Protein AF-A0A498MGF7-F1 (afdb_monomer)

Structure (mmCIF, N/CA/C/O backbone):
data_AF-A0A498MGF7-F1
#
_entry.id   AF-A0A498MGF7-F1
#
loop_
_atom_site.group_PDB
_atom_site.id
_atom_site.type_symbol
_atom_site.label_atom_id
_atom_site.label_alt_id
_atom_site.label_comp_id
_atom_site.label_asym_id
_atom_site.label_entity_id
_atom_site.label_seq_id
_atom_site.pdbx_PDB_ins_code
_atom_site.Cartn_x
_atom_site.Cartn_y
_atom_site.Cartn_z
_atom_site.occupancy
_atom_site.B_iso_or_equiv
_atom_site.auth_seq_id
_atom_site.auth_comp_id
_atom_site.auth_asym_id
_atom_site.auth_atom_id
_atom_site.pdbx_PDB_model_num
ATOM 1 N N . MET A 1 1 ? -12.433 -3.707 21.491 1.00 76.44 1 MET A N 1
ATOM 2 C CA . MET A 1 1 ? -12.899 -3.179 20.191 1.00 76.44 1 MET A CA 1
ATOM 3 C C . MET A 1 1 ? -12.347 -4.061 19.104 1.00 76.44 1 MET A C 1
ATOM 5 O O . MET A 1 1 ? -11.284 -4.629 19.311 1.00 76.44 1 MET A O 1
ATOM 9 N N . ASP A 1 2 ? -13.031 -4.136 17.971 1.00 65.81 2 ASP A N 1
ATOM 10 C CA . ASP A 1 2 ? -12.581 -4.919 16.825 1.00 65.81 2 ASP A CA 1
ATOM 11 C C . ASP A 1 2 ? -12.119 -3.951 15.728 1.00 65.81 2 ASP A C 1
ATOM 13 O O . ASP A 1 2 ? -12.805 -2.972 15.424 1.00 65.81 2 ASP A O 1
ATOM 17 N N . ARG A 1 3 ? -10.929 -4.187 15.174 1.00 76.06 3 ARG A N 1
ATOM 18 C CA . ARG A 1 3 ? -10.362 -3.430 14.056 1.00 76.06 3 ARG A CA 1
ATOM 19 C C . ARG A 1 3 ? -10.161 -4.377 12.887 1.00 76.06 3 ARG A C 1
ATOM 21 O O . ARG A 1 3 ? -9.467 -5.383 13.008 1.00 76.06 3 ARG A O 1
ATOM 28 N N . THR A 1 4 ? -10.743 -4.041 11.749 1.00 58.59 4 THR A N 1
ATOM 29 C CA . THR A 1 4 ? -10.556 -4.785 10.507 1.00 58.59 4 THR A CA 1
ATOM 30 C C . THR A 1 4 ? -9.616 -4.015 9.596 1.00 58.59 4 THR A C 1
ATOM 32 O O . THR A 1 4 ? -9.852 -2.840 9.310 1.00 58.59 4 THR A O 1
ATOM 35 N N . HIS A 1 5 ? -8.579 -4.690 9.114 1.00 55.69 5 HIS A N 1
ATOM 36 C CA . HIS A 1 5 ? -7.698 -4.193 8.066 1.00 55.69 5 HIS A CA 1
ATOM 37 C C . HIS A 1 5 ? -7.924 -4.998 6.802 1.00 55.69 5 HIS A C 1
ATOM 39 O O . HIS A 1 5 ? -7.903 -6.227 6.837 1.00 55.69 5 HIS A O 1
ATOM 45 N N . LEU A 1 6 ? -8.050 -4.314 5.679 1.00 52.03 6 LEU A N 1
ATOM 46 C CA . LEU A 1 6 ? -7.905 -4.907 4.364 1.00 52.03 6 LEU A CA 1
ATOM 47 C C . LEU A 1 6 ? -6.720 -4.229 3.682 1.00 52.03 6 LEU A C 1
ATOM 49 O O . LEU A 1 6 ? -6.751 -3.031 3.416 1.00 52.03 6 LEU A O 1
ATOM 53 N N . LEU A 1 7 ? -5.664 -4.997 3.432 1.00 54.53 7 LEU A N 1
ATOM 54 C CA . LEU A 1 7 ? -4.524 -4.577 2.628 1.00 54.53 7 LEU A CA 1
ATOM 55 C C . LEU A 1 7 ? -4.635 -5.186 1.236 1.00 54.53 7 LEU A C 1
ATOM 57 O O . LEU A 1 7 ? -5.023 -6.346 1.087 1.00 54.53 7 LEU A O 1
ATOM 61 N N . SER A 1 8 ? -4.218 -4.439 0.226 1.00 47.56 8 SER A N 1
ATOM 62 C CA . SER A 1 8 ? -4.110 -4.942 -1.135 1.00 47.56 8 SER A CA 1
ATOM 63 C C . SER A 1 8 ? -2.855 -4.439 -1.811 1.00 47.56 8 SER A C 1
ATOM 65 O O . SER A 1 8 ? -2.642 -3.235 -1.934 1.00 47.56 8 SER A O 1
ATOM 67 N N . ASP A 1 9 ? -2.114 -5.381 -2.374 1.00 49.28 9 ASP A N 1
ATOM 68 C CA . ASP A 1 9 ? -1.037 -5.101 -3.305 1.00 49.28 9 ASP A CA 1
ATOM 69 C C . ASP A 1 9 ? -1.562 -4.963 -4.717 1.00 49.28 9 ASP A C 1
ATOM 71 O O . ASP A 1 9 ? -2.267 -5.836 -5.238 1.00 49.28 9 ASP A O 1
ATOM 75 N N . GLN A 1 10 ? -1.159 -3.875 -5.351 1.00 54.28 10 GLN A N 1
ATOM 76 C CA . GLN A 1 10 ? -1.493 -3.567 -6.726 1.00 54.28 10 GLN A CA 1
ATOM 77 C C . GLN A 1 10 ? -0.243 -3.181 -7.495 1.00 54.28 10 GLN A C 1
ATOM 79 O O . GLN A 1 10 ? 0.697 -2.625 -6.922 1.00 54.28 10 GLN A O 1
ATOM 84 N N . ASP A 1 11 ? -0.246 -3.436 -8.800 1.00 43.66 11 ASP A N 1
ATOM 85 C CA . ASP A 1 11 ? 0.783 -2.938 -9.701 1.00 43.66 11 ASP A CA 1
ATOM 86 C C . ASP A 1 11 ? 0.221 -2.131 -10.874 1.00 43.66 11 ASP A C 1
ATOM 88 O O . ASP A 1 11 ? -0.783 -2.478 -11.496 1.00 43.66 11 ASP A O 1
ATOM 92 N N . GLU A 1 12 ? 0.914 -1.034 -11.176 1.00 52.75 12 GLU A N 1
ATOM 93 C CA . GLU A 1 12 ? 0.691 -0.176 -12.336 1.00 52.75 12 GLU A CA 1
ATOM 94 C C . GLU A 1 12 ? 1.950 -0.187 -13.221 1.00 52.75 12 GLU A C 1
ATOM 96 O O . GLU A 1 12 ? 3.068 0.045 -12.742 1.00 52.75 12 GLU A O 1
ATOM 101 N N . ALA A 1 13 ? 1.787 -0.421 -14.526 1.00 43.69 13 ALA A N 1
ATOM 102 C CA . ALA A 1 13 ? 2.877 -0.448 -15.500 1.00 43.69 13 ALA A CA 1
ATOM 103 C C . ALA A 1 13 ? 2.779 0.746 -16.462 1.00 43.69 13 ALA A C 1
ATOM 105 O O . ALA A 1 13 ? 1.833 0.847 -17.240 1.00 43.69 13 ALA A O 1
ATOM 106 N N . HIS A 1 14 ? 3.786 1.625 -16.445 1.00 51.22 14 HIS A N 1
ATOM 107 C CA . HIS A 1 14 ? 3.825 2.842 -17.266 1.00 51.22 14 HIS A CA 1
ATOM 108 C C . HIS A 1 14 ? 5.023 2.813 -18.245 1.00 51.22 14 HIS A C 1
ATOM 110 O O . HIS A 1 14 ? 6.172 2.683 -17.797 1.00 51.22 14 HIS A O 1
ATOM 116 N N . PRO A 1 15 ? 4.816 2.918 -19.577 1.00 40.28 15 PRO A N 1
ATOM 117 C CA . PRO A 1 15 ? 5.906 3.012 -20.561 1.00 40.28 15 PRO A CA 1
ATOM 118 C C . PRO A 1 15 ? 6.617 4.383 -20.525 1.00 40.28 15 PRO A C 1
ATOM 120 O O . PRO A 1 15 ? 6.029 5.374 -20.102 1.00 40.28 15 PRO A O 1
ATOM 123 N N . SER A 1 16 ? 7.882 4.474 -20.982 1.00 39.81 16 SER A N 1
ATOM 124 C CA . SER A 1 16 ? 8.643 5.747 -21.013 1.00 39.81 16 SER A CA 1
ATOM 125 C C . SER A 1 16 ? 9.375 6.033 -22.351 1.00 39.81 16 SER A C 1
ATOM 127 O O . SER A 1 16 ? 10.000 5.117 -22.892 1.00 39.81 16 SER A O 1
ATOM 129 N N . PRO A 1 17 ? 9.344 7.273 -22.908 1.00 40.44 17 PRO A N 1
ATOM 130 C CA . PRO A 1 17 ? 10.011 7.612 -24.180 1.00 40.44 17 PRO A CA 1
ATOM 131 C C . PRO A 1 17 ? 11.539 7.791 -24.085 1.00 40.44 17 PRO A C 1
ATOM 133 O O . PRO A 1 17 ? 12.086 8.125 -23.035 1.00 40.44 17 PRO A O 1
ATOM 136 N N . SER A 1 18 ? 12.230 7.618 -25.221 1.00 48.41 18 SER A N 1
ATOM 137 C CA . SER A 1 18 ? 13.667 7.304 -25.312 1.00 48.41 18 SER A CA 1
ATOM 138 C C . SER A 1 18 ? 14.602 8.406 -25.861 1.00 48.41 18 SER A C 1
ATOM 140 O O . SER A 1 18 ? 15.814 8.180 -25.890 1.00 48.41 18 SER A O 1
ATOM 142 N N . CYS A 1 19 ? 14.125 9.594 -26.276 1.00 35.41 19 CYS A N 1
ATOM 143 C CA . CYS A 1 19 ? 14.985 10.684 -26.792 1.00 35.41 19 CYS A CA 1
ATOM 144 C C . CYS A 1 19 ? 14.309 12.077 -26.782 1.00 35.41 19 CYS A C 1
ATOM 146 O O . CYS A 1 19 ? 13.112 12.153 -27.040 1.00 35.41 19 CYS A O 1
ATOM 148 N N . PRO A 1 20 ? 15.060 13.188 -26.610 1.00 36.06 20 PRO A N 1
ATOM 149 C CA . PRO A 1 20 ? 14.569 14.525 -26.942 1.00 36.06 20 PRO A CA 1
ATOM 150 C C . PRO A 1 20 ? 14.546 14.722 -28.466 1.00 36.06 20 PRO A C 1
ATOM 152 O O . PRO A 1 20 ? 15.549 14.468 -29.145 1.00 36.06 20 PRO A O 1
ATOM 155 N N . ALA A 1 21 ? 13.413 15.193 -28.991 1.00 36.69 21 ALA A N 1
ATOM 156 C CA . ALA A 1 21 ? 13.325 15.779 -30.321 1.00 36.69 21 ALA A CA 1
ATOM 157 C C . ALA A 1 21 ? 14.118 17.095 -30.312 1.00 36.69 21 ALA A C 1
ATOM 159 O O . ALA A 1 21 ? 13.706 18.085 -29.714 1.00 36.69 21 ALA A O 1
ATOM 160 N N . GLY A 1 22 ? 15.300 17.087 -30.927 1.00 34.75 22 GLY A N 1
ATOM 161 C CA . GLY A 1 22 ? 15.937 18.326 -31.347 1.00 34.75 22 GLY A CA 1
ATOM 162 C C . GLY A 1 22 ? 15.146 18.858 -32.531 1.00 34.75 22 GLY A C 1
ATOM 163 O O . GLY A 1 22 ? 15.040 18.175 -33.545 1.00 34.75 22 GLY A O 1
ATOM 164 N N . SER A 1 23 ? 14.574 20.043 -32.372 1.00 36.06 23 SER A N 1
ATOM 165 C C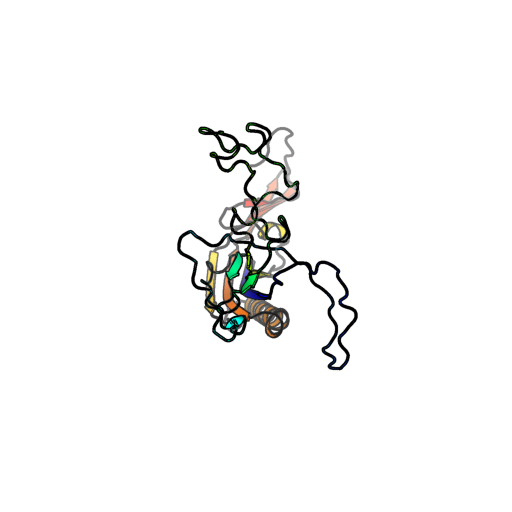A . SER A 1 23 ? 13.920 20.825 -33.413 1.00 36.06 23 SER A CA 1
ATOM 166 C C . SER A 1 23 ? 14.824 20.983 -34.638 1.00 36.06 23 SER A C 1
ATOM 168 O O . SER A 1 23 ? 15.728 21.813 -34.625 1.00 36.06 23 SER A O 1
ATOM 170 N N . TYR A 1 24 ? 14.568 20.214 -35.689 1.00 34.66 24 TYR A N 1
ATOM 171 C CA . TYR A 1 24 ? 14.895 20.582 -37.061 1.00 34.66 24 TYR A CA 1
ATOM 172 C C . TYR A 1 24 ? 13.746 20.093 -37.937 1.00 34.66 24 TYR A C 1
ATOM 174 O O . TYR A 1 24 ? 13.547 18.893 -38.105 1.00 34.66 24 TYR A O 1
ATOM 182 N N . ALA A 1 25 ? 12.950 21.049 -38.410 1.00 27.58 25 ALA A N 1
ATOM 183 C CA . ALA A 1 25 ? 11.995 20.834 -39.480 1.00 27.58 25 ALA A CA 1
ATOM 184 C C . ALA A 1 25 ? 12.766 20.401 -40.734 1.00 27.58 25 ALA A C 1
ATOM 186 O O . ALA A 1 25 ? 13.702 21.089 -41.143 1.00 27.58 25 ALA A O 1
ATOM 187 N N . ASP A 1 26 ? 12.379 19.271 -41.314 1.00 31.75 26 ASP A N 1
ATOM 188 C CA . ASP A 1 26 ? 12.807 18.851 -42.645 1.00 31.75 26 ASP A CA 1
ATOM 189 C C . ASP A 1 26 ? 11.710 19.309 -43.627 1.00 31.75 26 ASP A C 1
ATOM 191 O O . ASP A 1 26 ? 10.572 18.847 -43.513 1.00 31.75 26 ASP A O 1
ATOM 195 N N . PRO A 1 27 ? 11.958 20.277 -44.528 1.00 30.14 27 PRO A N 1
ATOM 196 C CA . PRO A 1 27 ? 10.913 20.889 -45.343 1.00 30.14 27 PRO A CA 1
ATOM 197 C C . PRO A 1 27 ? 10.600 20.072 -46.607 1.00 30.14 27 PRO A C 1
ATOM 199 O O . PRO A 1 27 ? 10.497 20.645 -47.687 1.00 30.14 27 PRO A O 1
ATOM 202 N N . ASN A 1 28 ? 10.475 18.744 -46.509 1.00 41.75 28 ASN A N 1
ATOM 203 C CA . ASN A 1 28 ? 10.035 17.916 -47.637 1.00 41.75 28 ASN A CA 1
ATOM 204 C C . ASN A 1 28 ? 9.583 16.513 -47.207 1.00 41.75 28 ASN A C 1
ATOM 206 O O . ASN A 1 28 ? 10.332 15.547 -47.329 1.00 41.75 28 ASN A O 1
ATOM 210 N N . THR A 1 29 ? 8.334 16.363 -46.759 1.00 33.53 29 THR A N 1
ATOM 211 C CA . THR A 1 29 ? 7.569 15.127 -47.010 1.00 33.53 29 THR A CA 1
ATOM 212 C C . THR A 1 29 ? 6.071 15.417 -46.921 1.00 33.53 29 THR A C 1
ATOM 214 O O . THR A 1 29 ? 5.556 15.793 -45.871 1.00 33.53 29 THR A O 1
ATOM 217 N N . THR A 1 30 ? 5.386 15.284 -48.051 1.00 36.56 30 THR A N 1
ATOM 218 C CA . THR A 1 30 ? 3.928 15.255 -48.176 1.00 36.56 30 THR A CA 1
ATOM 219 C C . THR A 1 30 ? 3.370 13.877 -47.806 1.00 36.56 30 THR A C 1
ATOM 221 O O . THR A 1 30 ? 4.046 12.865 -47.969 1.00 36.56 30 THR A O 1
ATOM 224 N N . ASP A 1 31 ? 2.105 13.897 -47.383 1.00 28.92 31 ASP A N 1
ATOM 225 C CA . ASP A 1 31 ? 1.134 12.802 -47.250 1.00 28.92 31 ASP A CA 1
ATOM 226 C C . ASP A 1 31 ? 1.172 11.891 -46.007 1.00 28.92 31 ASP A C 1
ATOM 228 O O . ASP A 1 31 ? 1.875 10.892 -45.917 1.00 28.92 31 ASP A O 1
ATOM 232 N N . GLY A 1 32 ? 0.255 12.210 -45.082 1.00 34.22 32 GLY A N 1
ATOM 233 C CA . GLY A 1 32 ? -0.922 11.363 -44.858 1.00 34.22 32 GLY A CA 1
ATOM 234 C C . GLY A 1 32 ? -0.790 10.167 -43.912 1.00 34.22 32 GLY A C 1
ATOM 235 O O . GLY A 1 32 ? -0.560 9.053 -44.361 1.00 34.22 32 GLY A O 1
ATOM 236 N N . ALA A 1 33 ? -1.092 10.377 -42.626 1.00 25.72 33 ALA A N 1
ATOM 237 C CA . ALA A 1 33 ? -2.008 9.548 -41.823 1.00 25.72 33 ALA A CA 1
ATOM 238 C C . ALA A 1 33 ? -2.106 10.110 -40.395 1.00 25.72 33 ALA A C 1
ATOM 240 O O . ALA A 1 33 ? -1.104 10.333 -39.718 1.00 25.72 33 ALA A O 1
ATOM 241 N N . THR A 1 34 ? -3.331 10.345 -39.937 1.00 36.69 34 THR A N 1
ATOM 242 C CA . THR A 1 34 ? -3.647 10.866 -38.605 1.00 36.69 34 THR A CA 1
ATOM 243 C C . THR A 1 34 ? -3.626 9.743 -37.564 1.00 36.69 34 THR A C 1
ATOM 245 O O . THR A 1 34 ? -4.303 8.732 -37.733 1.00 36.69 34 THR A O 1
ATOM 248 N N . ALA A 1 35 ? -2.905 9.951 -36.460 1.00 25.66 35 ALA A N 1
ATOM 249 C CA . ALA A 1 35 ? -3.044 9.205 -35.206 1.00 25.66 35 ALA A CA 1
ATOM 250 C C . ALA A 1 35 ? -3.392 10.196 -34.065 1.00 25.66 35 ALA A C 1
ATOM 252 O O . ALA A 1 35 ? -3.046 11.375 -34.179 1.00 25.66 35 ALA A O 1
ATOM 253 N N . PRO A 1 36 ? -4.126 9.763 -33.018 1.00 29.02 36 PRO A N 1
ATOM 254 C CA . PRO A 1 36 ? -4.850 10.635 -32.082 1.00 29.02 36 PRO A CA 1
ATOM 255 C C . PRO A 1 36 ? -3.920 11.342 -31.067 1.00 29.02 36 PRO A C 1
ATOM 257 O O . PRO A 1 36 ? -2.735 11.014 -30.991 1.00 29.02 36 PRO A O 1
ATOM 260 N N . PRO A 1 37 ? -4.423 12.356 -30.331 1.00 33.88 37 PRO A N 1
ATOM 261 C CA . PRO A 1 37 ? -3.614 13.462 -29.832 1.00 33.88 37 PRO A CA 1
ATOM 262 C C . PRO A 1 37 ? -2.739 13.079 -28.638 1.00 33.88 37 PRO A C 1
ATOM 264 O O . PRO A 1 37 ? -3.148 12.359 -27.728 1.00 33.88 37 PRO A O 1
ATOM 267 N N . ALA A 1 38 ? -1.523 13.616 -28.660 1.00 38.66 38 ALA A N 1
ATOM 268 C CA . ALA A 1 38 ? -0.570 13.584 -27.571 1.00 38.66 38 ALA A CA 1
ATOM 269 C C . ALA A 1 38 ? -0.958 14.633 -26.531 1.00 38.66 38 ALA A C 1
ATOM 271 O O . ALA A 1 38 ? -0.886 15.814 -26.841 1.00 38.66 38 ALA A O 1
ATOM 272 N N . ASP A 1 39 ? -1.308 14.225 -25.314 1.00 38.28 39 ASP A N 1
ATOM 273 C CA . ASP A 1 39 ? -1.126 15.096 -24.157 1.00 38.28 39 ASP A CA 1
ATOM 274 C C . ASP A 1 39 ? -1.048 14.302 -22.852 1.00 38.28 39 ASP A C 1
ATOM 276 O O . ASP A 1 39 ? -1.770 13.331 -22.641 1.00 38.28 39 ASP A O 1
ATOM 280 N N . LEU A 1 40 ? -0.154 14.787 -21.984 1.00 31.09 40 LEU A N 1
ATOM 281 C CA . LEU A 1 40 ? 0.202 14.315 -20.641 1.00 31.09 40 LEU A CA 1
ATOM 282 C C . LEU A 1 40 ? 1.114 13.076 -20.595 1.00 31.09 40 LEU A C 1
ATOM 284 O O . LEU A 1 40 ? 0.650 11.948 -20.503 1.00 31.09 40 LEU A O 1
ATOM 288 N N . MET A 1 41 ? 2.437 13.300 -20.538 1.00 30.80 41 MET A N 1
ATOM 289 C CA . MET A 1 41 ? 3.254 12.952 -19.355 1.00 30.80 41 MET A CA 1
ATOM 290 C C . MET A 1 41 ? 4.760 13.290 -19.523 1.00 30.80 41 MET A C 1
ATOM 292 O O . MET A 1 41 ? 5.296 13.234 -20.630 1.00 30.80 41 MET A O 1
ATOM 296 N N . PRO A 1 42 ? 5.463 13.652 -18.427 1.00 30.25 42 PRO A N 1
ATOM 297 C CA . PRO A 1 42 ? 6.849 14.132 -18.442 1.00 30.25 42 PRO A CA 1
ATOM 298 C C . PRO A 1 42 ? 7.894 12.992 -18.469 1.00 30.25 42 PRO A C 1
ATOM 300 O O . PRO A 1 42 ? 7.721 11.941 -17.855 1.00 30.25 42 PRO A O 1
ATOM 303 N N . VAL A 1 43 ? 9.008 13.221 -19.179 1.00 36.03 43 VAL A N 1
ATOM 304 C CA . VAL A 1 43 ? 10.022 12.226 -19.603 1.00 36.03 43 VAL A CA 1
ATOM 305 C C . VAL A 1 43 ? 11.322 12.331 -18.782 1.00 36.03 43 VAL A C 1
ATOM 307 O O . VAL A 1 43 ? 11.798 13.437 -18.539 1.00 36.03 43 VAL A O 1
ATOM 310 N N . VAL A 1 44 ? 11.963 11.200 -18.431 1.00 32.38 44 VAL A N 1
ATOM 311 C CA . VAL A 1 44 ? 13.329 11.160 -17.844 1.00 32.38 44 VAL A CA 1
ATOM 312 C C . VAL A 1 44 ? 14.248 10.198 -18.637 1.00 32.38 44 VAL A C 1
ATOM 314 O O . VAL A 1 44 ? 13.861 9.044 -18.821 1.00 32.38 44 VAL A O 1
ATOM 317 N N . PRO A 1 45 ? 15.467 10.587 -19.088 1.00 36.25 45 PRO A N 1
ATOM 318 C CA . PRO A 1 45 ? 16.307 9.755 -19.968 1.00 36.25 45 PRO A CA 1
ATOM 319 C C . PRO A 1 45 ? 17.286 8.822 -19.228 1.00 36.25 45 PRO A C 1
ATOM 321 O O . PRO A 1 45 ? 17.967 9.235 -18.291 1.00 36.25 45 PRO A O 1
ATOM 324 N N . GLY A 1 46 ? 17.459 7.588 -19.724 1.00 42.00 46 GLY A N 1
ATOM 325 C CA . GLY A 1 46 ? 18.570 6.694 -19.367 1.00 42.00 46 GLY A CA 1
ATOM 326 C C . GLY A 1 46 ? 19.485 6.430 -20.566 1.00 42.00 46 GLY A C 1
ATOM 327 O O . GLY A 1 46 ? 18.994 6.117 -21.645 1.00 42.00 46 GLY A O 1
ATOM 328 N N . TYR A 1 47 ? 20.804 6.538 -20.387 1.00 50.78 47 TYR A N 1
ATOM 329 C CA . TYR A 1 47 ? 21.803 6.231 -21.418 1.00 50.78 47 TYR A CA 1
ATOM 330 C C . TYR A 1 47 ? 22.820 5.216 -20.889 1.00 50.78 47 TYR A C 1
ATOM 332 O O . TYR A 1 47 ? 23.292 5.333 -19.760 1.00 50.78 47 TYR A O 1
ATOM 340 N N . GLU A 1 48 ? 23.196 4.244 -21.720 1.00 51.94 48 GLU A N 1
ATOM 341 C CA . GLU A 1 48 ? 24.330 3.354 -21.465 1.00 51.94 48 GLU A CA 1
ATOM 342 C C . GLU A 1 48 ? 25.323 3.436 -22.629 1.00 51.94 48 GLU A C 1
ATOM 344 O O . GLU A 1 48 ? 24.968 3.555 -23.804 1.00 51.94 48 GLU A O 1
ATOM 349 N N . SER A 1 49 ? 26.607 3.419 -22.285 1.00 49.16 49 SER A N 1
ATOM 350 C CA . SER A 1 49 ? 27.700 3.392 -23.260 1.00 49.16 49 SER A CA 1
ATOM 351 C C . SER A 1 49 ? 27.888 1.949 -23.704 1.00 49.16 49 SER A C 1
ATOM 353 O O . SER A 1 49 ? 27.968 1.071 -22.850 1.00 49.16 49 SER A O 1
ATOM 355 N N . LEU A 1 50 ? 27.982 1.703 -25.018 1.00 54.62 50 LEU A N 1
ATOM 356 C CA . LEU A 1 50 ? 28.276 0.367 -25.546 1.00 54.62 50 LEU A CA 1
ATOM 357 C C . LEU A 1 50 ? 29.499 -0.186 -24.791 1.00 54.62 50 LEU A C 1
ATOM 359 O O . LEU A 1 50 ? 30.536 0.479 -24.757 1.00 54.62 50 LEU A O 1
ATOM 363 N N . GLY A 1 51 ? 29.399 -1.361 -24.172 1.00 42.19 51 GLY A N 1
ATOM 364 C CA . GLY A 1 51 ? 30.532 -2.003 -23.490 1.00 42.19 51 GLY A CA 1
ATOM 365 C C . GLY A 1 51 ? 31.671 -2.390 -24.454 1.00 42.19 51 GLY A C 1
ATOM 366 O O . GLY A 1 51 ? 31.515 -2.258 -25.675 1.00 42.19 51 GLY A O 1
ATOM 367 N N . PRO A 1 52 ? 32.830 -2.849 -23.946 1.00 39.12 52 PRO A N 1
ATOM 368 C CA . PRO A 1 52 ? 33.963 -3.291 -24.772 1.00 39.12 52 PRO A CA 1
ATOM 369 C C . PRO A 1 52 ? 33.634 -4.480 -25.695 1.00 39.12 52 PRO A C 1
ATOM 371 O O . PRO A 1 52 ? 34.256 -4.606 -26.740 1.00 39.12 52 PRO A O 1
ATOM 374 N N . ASN A 1 53 ? 32.587 -5.255 -25.392 1.00 43.78 53 ASN A N 1
ATOM 375 C CA . ASN A 1 53 ? 32.194 -6.445 -26.160 1.00 43.78 53 ASN A CA 1
ATOM 376 C C . ASN A 1 53 ? 31.033 -6.214 -27.141 1.00 43.78 53 ASN A C 1
ATOM 378 O O . ASN A 1 53 ? 30.421 -7.178 -27.579 1.00 43.78 53 ASN A O 1
ATOM 382 N N . GLY A 1 54 ? 30.683 -4.956 -27.451 1.00 52.56 54 GLY A N 1
ATOM 383 C CA . GLY A 1 54 ? 29.634 -4.656 -28.434 1.00 52.56 54 GLY A CA 1
ATOM 384 C C . GLY A 1 54 ? 28.308 -5.349 -28.116 1.00 52.56 54 GLY A C 1
ATOM 385 O O . GLY A 1 54 ? 27.851 -6.142 -28.931 1.00 52.56 54 GLY A O 1
ATOM 386 N N . GLN A 1 55 ? 27.739 -5.074 -26.927 1.00 51.00 55 GLN A N 1
ATOM 387 C CA . GLN A 1 55 ? 26.445 -5.614 -26.474 1.00 51.00 55 GLN A CA 1
ATOM 388 C C . GLN A 1 55 ? 25.492 -5.779 -27.657 1.00 51.00 55 GLN A C 1
ATOM 390 O O . GLN A 1 55 ? 25.184 -4.796 -28.337 1.00 51.00 55 GLN A O 1
ATOM 395 N N . VAL A 1 56 ? 25.098 -7.031 -27.899 1.00 52.78 56 VAL A N 1
ATOM 396 C CA . VAL A 1 56 ? 24.235 -7.424 -29.009 1.00 52.78 56 VAL A CA 1
ATOM 397 C C . VAL A 1 56 ? 23.015 -6.517 -28.974 1.00 52.78 56 VAL A C 1
ATOM 399 O O . VAL A 1 56 ? 22.327 -6.425 -27.955 1.00 52.78 56 VAL A O 1
ATOM 402 N N . VAL A 1 57 ? 22.809 -5.772 -30.057 1.00 56.69 57 VAL A N 1
ATOM 403 C CA . VAL A 1 57 ? 21.611 -4.960 -30.224 1.00 56.69 57 VAL A CA 1
ATOM 404 C C . VAL A 1 57 ? 20.469 -5.958 -30.303 1.00 56.69 57 VAL A C 1
ATOM 406 O O . VAL A 1 57 ? 20.275 -6.599 -31.332 1.00 56.69 57 VAL A O 1
ATOM 409 N N . ASP A 1 58 ? 19.754 -6.133 -29.198 1.00 60.50 58 ASP A N 1
ATOM 410 C CA . ASP A 1 58 ? 18.492 -6.860 -29.179 1.00 60.50 58 ASP A CA 1
ATOM 411 C C . ASP A 1 58 ? 17.439 -5.982 -29.867 1.00 60.50 58 ASP A C 1
ATOM 413 O O . ASP A 1 58 ? 16.628 -5.328 -29.219 1.00 60.50 58 ASP A O 1
ATOM 417 N N . GLY A 1 59 ? 17.595 -5.820 -31.180 1.00 56.44 59 GLY A N 1
ATOM 418 C CA . GLY A 1 59 ? 16.768 -4.990 -32.056 1.00 56.44 59 GLY A CA 1
ATOM 419 C C . GLY A 1 59 ? 16.091 -5.802 -33.159 1.00 56.44 59 GLY A C 1
ATOM 420 O O . GLY A 1 59 ? 15.459 -5.225 -34.037 1.00 56.44 59 GLY A O 1
ATOM 421 N N . TYR A 1 60 ? 16.229 -7.129 -33.130 1.00 56.19 60 TYR A N 1
ATOM 422 C CA . TYR A 1 60 ? 15.545 -8.038 -34.044 1.00 56.19 60 TYR A CA 1
ATOM 423 C C . TYR A 1 60 ? 14.403 -8.710 -33.282 1.00 56.19 60 TYR A C 1
ATOM 425 O O . TYR A 1 60 ? 14.594 -9.740 -32.643 1.00 56.19 60 TYR A O 1
ATOM 433 N N . GLY A 1 61 ? 13.226 -8.087 -33.297 1.00 66.69 61 GLY A N 1
ATOM 434 C CA . GLY A 1 61 ? 12.035 -8.612 -32.634 1.00 66.69 61 GLY A CA 1
ATOM 435 C C . GLY A 1 61 ? 10.934 -7.567 -32.493 1.00 66.69 61 GLY A C 1
ATOM 436 O O . GLY A 1 61 ? 11.167 -6.370 -32.650 1.00 66.69 61 GLY A O 1
ATOM 437 N N . VAL A 1 62 ? 9.721 -8.028 -32.199 1.00 73.81 62 VAL A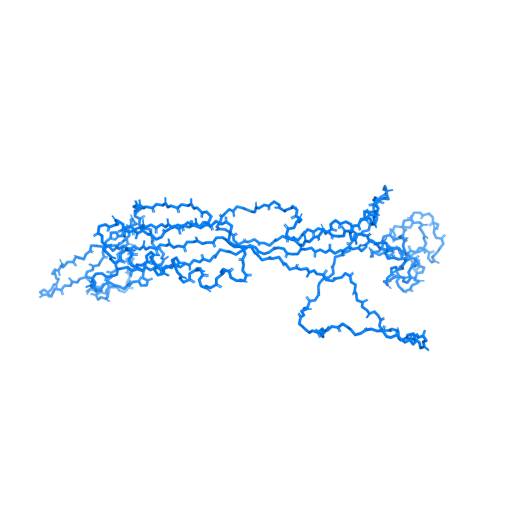 N 1
ATOM 438 C CA . VAL A 1 62 ? 8.599 -7.153 -31.840 1.00 73.81 62 VAL A CA 1
ATOM 439 C C . VAL A 1 62 ? 8.654 -6.915 -30.335 1.00 73.81 62 VAL A C 1
ATOM 441 O O . VAL A 1 62 ? 8.773 -7.866 -29.562 1.00 73.81 62 VAL A O 1
ATOM 444 N N . ALA A 1 63 ? 8.581 -5.652 -29.912 1.00 78.25 63 ALA A N 1
ATOM 445 C CA . ALA A 1 63 ? 8.537 -5.318 -28.493 1.00 78.25 63 ALA A CA 1
ATOM 446 C C . ALA A 1 63 ? 7.292 -5.956 -27.837 1.00 78.25 63 ALA A C 1
ATOM 448 O O . ALA A 1 63 ? 6.187 -5.806 -28.367 1.00 78.25 63 ALA A O 1
ATOM 449 N N . PRO A 1 64 ? 7.440 -6.662 -26.702 1.00 81.19 64 PRO A N 1
ATOM 450 C CA . PRO A 1 64 ? 6.313 -7.288 -26.020 1.00 81.19 64 PRO A CA 1
ATOM 451 C C . PRO A 1 64 ? 5.371 -6.240 -25.410 1.00 81.19 64 PRO A C 1
ATOM 453 O O . PRO A 1 64 ? 5.773 -5.112 -25.115 1.00 81.19 64 PRO A O 1
ATOM 456 N N . ALA A 1 65 ? 4.120 -6.634 -25.158 1.00 76.94 65 ALA A N 1
ATOM 457 C CA . ALA A 1 65 ? 3.186 -5.813 -24.391 1.00 76.94 65 ALA A CA 1
ATOM 458 C C . ALA A 1 65 ? 3.724 -5.561 -22.962 1.00 76.94 65 ALA A C 1
ATOM 460 O O . ALA A 1 65 ? 4.392 -6.440 -22.410 1.00 76.94 65 ALA A O 1
ATOM 461 N N . PRO A 1 66 ? 3.412 -4.416 -22.317 1.00 73.38 66 PRO A N 1
ATOM 462 C CA . PRO A 1 66 ? 3.957 -4.061 -21.000 1.00 73.38 66 PRO A CA 1
ATOM 463 C C . PRO A 1 66 ? 3.786 -5.145 -19.924 1.00 73.38 66 PRO A C 1
ATOM 465 O O . PRO A 1 66 ? 4.709 -5.407 -19.159 1.00 73.38 66 PRO A O 1
ATOM 468 N N . TRP A 1 67 ? 2.635 -5.823 -19.912 1.00 71.50 67 TRP A N 1
ATOM 469 C CA . TRP A 1 67 ? 2.303 -6.879 -18.948 1.00 71.50 67 TRP A CA 1
ATOM 470 C C . TRP A 1 67 ? 2.956 -8.235 -19.241 1.00 71.50 67 TRP A C 1
ATOM 472 O O . TRP A 1 67 ? 2.950 -9.117 -18.387 1.00 71.50 67 TRP A O 1
ATOM 482 N N . SER A 1 68 ? 3.527 -8.407 -20.434 1.00 74.62 68 SER A N 1
ATOM 483 C CA . SER A 1 68 ? 4.242 -9.620 -20.846 1.00 74.62 68 SER A CA 1
ATOM 484 C C . SER A 1 68 ? 5.740 -9.554 -20.530 1.00 74.62 68 SER A C 1
ATOM 486 O O . SER A 1 68 ? 6.468 -10.499 -20.826 1.00 74.62 68 SER A O 1
ATOM 488 N N . ILE A 1 69 ? 6.217 -8.449 -19.943 1.00 79.81 69 ILE A N 1
ATOM 489 C CA . ILE A 1 69 ? 7.612 -8.291 -19.530 1.00 79.81 69 ILE A CA 1
ATOM 490 C C . ILE A 1 69 ? 7.788 -8.934 -18.148 1.00 79.81 69 ILE A C 1
ATOM 492 O O . ILE A 1 69 ? 7.166 -8.476 -17.188 1.00 79.81 69 ILE A O 1
ATOM 496 N N . PRO A 1 70 ? 8.631 -9.974 -18.003 1.00 76.31 70 PRO A N 1
ATOM 497 C CA . PRO A 1 70 ? 8.845 -10.614 -16.715 1.00 76.31 70 PRO A CA 1
ATOM 498 C C . PRO A 1 70 ? 9.620 -9.670 -15.795 1.00 76.31 70 PRO A C 1
ATOM 500 O O . PRO A 1 70 ? 10.761 -9.298 -16.075 1.00 76.31 70 PRO A O 1
ATOM 503 N N . VAL A 1 71 ? 9.005 -9.290 -14.676 1.00 80.31 71 VAL A N 1
ATOM 504 C CA . VAL A 1 71 ? 9.642 -8.464 -13.648 1.00 80.31 71 VAL A CA 1
ATOM 505 C C . VAL A 1 71 ? 9.536 -9.164 -12.298 1.00 80.31 71 VAL A C 1
ATOM 507 O O . VAL A 1 71 ? 8.445 -9.611 -11.945 1.00 80.31 71 VAL A O 1
ATOM 510 N N . PRO A 1 72 ? 10.633 -9.268 -11.521 1.00 78.56 72 PRO A N 1
ATOM 511 C CA . PRO A 1 72 ? 10.575 -9.866 -10.195 1.00 78.56 72 PRO A CA 1
ATOM 512 C C . PRO A 1 72 ? 9.619 -9.086 -9.292 1.00 78.56 72 PRO A C 1
ATOM 514 O O . PRO A 1 72 ? 9.882 -7.915 -8.977 1.00 78.56 72 PRO A O 1
ATOM 517 N N . ILE A 1 73 ? 8.542 -9.752 -8.876 1.00 76.81 73 ILE A N 1
ATOM 518 C CA . ILE A 1 73 ? 7.547 -9.213 -7.948 1.00 76.81 73 ILE A CA 1
ATOM 519 C C . ILE A 1 73 ? 8.273 -8.877 -6.629 1.00 76.81 73 ILE A C 1
ATOM 521 O O . ILE A 1 73 ? 9.046 -9.707 -6.138 1.00 76.81 73 ILE A O 1
ATOM 525 N N . PRO A 1 74 ? 8.147 -7.644 -6.104 1.00 79.81 74 PRO A N 1
ATOM 526 C CA . PRO A 1 74 ? 8.732 -7.268 -4.820 1.00 79.81 74 PRO A CA 1
ATOM 527 C C . PRO A 1 74 ? 8.057 -8.018 -3.662 1.00 79.81 74 PRO A C 1
ATOM 529 O O . PRO A 1 74 ? 7.076 -8.735 -3.848 1.00 79.81 74 PRO A O 1
ATOM 532 N N . SER A 1 75 ? 8.593 -7.856 -2.453 1.00 83.25 75 SER A N 1
ATOM 533 C CA . SER A 1 75 ? 7.942 -8.348 -1.239 1.00 83.25 75 SER A CA 1
ATOM 534 C C . SER A 1 75 ? 6.509 -7.818 -1.151 1.00 83.25 75 SER A C 1
ATOM 536 O O . SER A 1 75 ? 6.289 -6.622 -1.338 1.00 83.25 75 SER A O 1
ATOM 538 N N . LEU A 1 76 ? 5.554 -8.701 -0.855 1.00 85.12 76 LEU A N 1
ATOM 539 C CA . LEU A 1 76 ? 4.145 -8.332 -0.716 1.00 85.12 76 LEU A CA 1
ATOM 540 C C . LEU A 1 76 ? 3.946 -7.286 0.401 1.00 85.12 76 LEU A C 1
ATOM 542 O O . LEU A 1 76 ? 4.614 -7.330 1.439 1.00 85.12 76 LEU A O 1
ATOM 546 N N . PHE A 1 77 ? 2.979 -6.397 0.203 1.00 83.06 77 PHE A N 1
ATOM 547 C CA . PHE A 1 77 ? 2.493 -5.339 1.087 1.00 83.06 77 PHE A CA 1
ATOM 548 C C . PHE A 1 77 ? 3.510 -4.230 1.327 1.00 83.06 77 PHE A C 1
ATOM 550 O O . PHE A 1 77 ? 3.581 -3.660 2.418 1.00 83.06 77 PHE A O 1
ATOM 557 N N . GLN A 1 78 ? 4.305 -3.929 0.296 1.00 81.38 78 GLN A N 1
ATOM 558 C CA . GLN A 1 78 ? 5.328 -2.888 0.302 1.00 81.38 78 GLN A CA 1
ATOM 559 C C . GLN A 1 78 ? 5.321 -2.100 -1.006 1.00 81.38 78 GLN A C 1
ATOM 561 O O . GLN A 1 78 ? 5.384 -2.671 -2.097 1.00 81.38 78 GLN A O 1
ATOM 566 N N . ASP A 1 79 ? 5.333 -0.775 -0.883 1.00 82.38 79 ASP A N 1
ATOM 567 C CA . ASP A 1 79 ? 5.466 0.107 -2.034 1.00 82.38 79 ASP A CA 1
ATOM 568 C C . ASP A 1 79 ? 6.845 -0.061 -2.674 1.00 82.38 79 ASP A C 1
ATOM 570 O O . ASP A 1 79 ? 7.885 -0.054 -2.007 1.00 82.38 79 ASP A O 1
ATOM 574 N N . CYS A 1 80 ? 6.873 -0.199 -3.996 1.00 83.44 80 CYS A N 1
ATOM 575 C CA . CYS A 1 80 ? 8.114 -0.377 -4.734 1.00 83.44 80 CYS A CA 1
ATOM 576 C C . CYS A 1 80 ? 8.017 0.254 -6.119 1.00 83.44 80 CYS A C 1
ATOM 578 O O . CYS A 1 80 ? 6.963 0.276 -6.748 1.00 83.44 80 CYS A O 1
ATOM 580 N N . VAL A 1 81 ? 9.147 0.725 -6.638 1.00 84.00 81 VAL A N 1
ATOM 581 C CA . VAL A 1 81 ? 9.264 1.186 -8.021 1.00 84.00 81 VAL A CA 1
ATOM 582 C C . VAL A 1 81 ? 10.461 0.497 -8.654 1.00 84.00 81 VAL A C 1
ATOM 584 O O . VAL A 1 81 ? 11.573 0.577 -8.129 1.00 84.00 81 VAL A O 1
ATOM 587 N N . LYS A 1 82 ? 10.262 -0.150 -9.805 1.00 82.56 82 LYS A N 1
ATOM 588 C CA . LYS A 1 82 ? 11.356 -0.725 -10.600 1.00 82.56 82 LYS A CA 1
ATOM 589 C C . LYS A 1 82 ? 11.274 -0.262 -12.042 1.00 82.56 82 LYS A C 1
ATOM 591 O O . LYS A 1 82 ? 10.195 -0.124 -12.609 1.00 82.56 82 LYS A O 1
ATOM 596 N N . SER A 1 83 ? 12.445 -0.081 -12.641 1.00 82.75 83 SER A N 1
ATOM 597 C CA . SER A 1 83 ? 12.586 0.252 -14.054 1.00 82.75 83 SER A CA 1
ATOM 598 C C . SER A 1 83 ? 13.356 -0.853 -14.759 1.00 82.75 83 SER A C 1
ATOM 600 O O . SER A 1 83 ? 14.518 -1.094 -14.433 1.00 82.75 83 SER A O 1
ATOM 602 N N . VAL A 1 84 ? 12.730 -1.499 -15.738 1.00 83.69 84 VAL A N 1
ATOM 603 C CA . VAL A 1 84 ? 13.344 -2.564 -16.545 1.00 83.69 84 VAL A CA 1
ATOM 604 C C . VAL A 1 84 ? 13.477 -2.123 -17.998 1.00 83.69 84 VAL A C 1
ATOM 606 O O . VAL A 1 84 ? 12.694 -1.310 -18.484 1.00 83.69 84 VAL A O 1
ATOM 609 N N . ARG A 1 85 ? 14.493 -2.625 -18.704 1.00 82.88 85 ARG A N 1
ATOM 610 C CA . ARG A 1 85 ? 14.622 -2.416 -20.154 1.00 82.88 85 ARG A CA 1
ATOM 611 C C . ARG A 1 85 ? 13.568 -3.259 -20.871 1.00 82.88 85 ARG A C 1
ATOM 613 O O . ARG A 1 85 ? 13.433 -4.438 -20.561 1.00 82.88 85 ARG A O 1
ATOM 620 N N . VAL A 1 86 ? 12.869 -2.670 -21.839 1.00 84.06 86 VAL A N 1
ATOM 621 C CA . VAL A 1 86 ? 11.926 -3.402 -22.693 1.00 84.06 86 VAL A CA 1
ATOM 622 C C . VAL A 1 86 ? 12.714 -4.207 -23.737 1.00 84.06 86 VAL A C 1
ATOM 624 O O . VAL A 1 86 ? 13.496 -3.600 -24.482 1.00 84.06 86 VAL A O 1
ATOM 627 N N . PRO A 1 87 ? 12.546 -5.542 -23.804 1.00 82.50 87 PRO A N 1
ATOM 628 C CA . PRO A 1 87 ? 13.190 -6.381 -24.818 1.00 82.50 87 PRO A CA 1
ATOM 629 C C . PRO A 1 87 ? 12.888 -5.908 -26.242 1.00 82.50 87 PRO A C 1
ATOM 631 O O . PRO A 1 87 ? 11.847 -5.299 -26.484 1.00 82.50 87 PRO A O 1
ATOM 634 N N . HIS A 1 88 ? 13.796 -6.170 -27.181 1.00 81.00 88 HIS A N 1
ATOM 635 C CA . HIS A 1 88 ? 13.640 -5.824 -28.601 1.00 81.00 88 HIS A CA 1
ATOM 636 C C . HIS A 1 88 ? 13.494 -4.319 -28.929 1.00 81.00 88 HIS A C 1
ATOM 638 O O . HIS A 1 88 ? 13.208 -3.955 -30.065 1.00 81.00 88 HIS A O 1
ATOM 644 N N . THR A 1 89 ? 13.710 -3.411 -27.966 1.00 78.75 89 THR A N 1
ATOM 645 C CA . THR A 1 89 ? 13.640 -1.945 -28.190 1.00 78.75 89 THR A CA 1
ATOM 646 C C . THR A 1 89 ? 15.006 -1.276 -28.286 1.00 78.75 89 THR A C 1
ATOM 648 O O . THR A 1 89 ? 15.109 -0.047 -28.366 1.00 78.75 89 THR A O 1
ATOM 651 N N . SER A 1 90 ? 16.076 -2.071 -28.243 1.00 80.81 90 SER A N 1
ATOM 652 C CA . SER A 1 90 ? 17.433 -1.545 -28.262 1.00 80.81 90 SER A CA 1
ATOM 653 C C . SER A 1 90 ? 17.778 -1.063 -29.667 1.00 80.81 90 SER A C 1
ATOM 655 O O . SER A 1 90 ? 17.772 -1.829 -30.622 1.00 80.81 90 SER A O 1
ATOM 657 N N . THR A 1 91 ? 18.121 0.213 -29.796 1.00 74.31 91 THR A N 1
ATOM 658 C CA . THR A 1 91 ? 18.532 0.841 -31.052 1.00 74.31 91 THR A CA 1
ATOM 659 C C . THR A 1 91 ? 19.817 1.622 -30.841 1.00 74.31 91 THR A C 1
ATOM 661 O O . THR A 1 91 ? 20.027 2.274 -29.818 1.00 74.31 91 THR A O 1
ATOM 664 N N . VAL A 1 92 ? 20.724 1.567 -31.812 1.00 77.50 92 VAL A N 1
ATOM 665 C CA . VAL A 1 92 ? 21.934 2.389 -31.763 1.00 77.50 92 VAL A CA 1
ATOM 666 C C . VAL A 1 92 ? 21.608 3.744 -32.369 1.00 77.50 92 VAL A C 1
ATOM 668 O O . VAL A 1 92 ? 21.473 3.874 -33.585 1.00 77.50 92 VAL A O 1
ATOM 671 N N . LYS A 1 93 ? 21.543 4.785 -31.536 1.00 76.44 93 LYS A N 1
ATOM 672 C CA . LYS A 1 93 ? 21.527 6.159 -32.029 1.00 76.44 93 LYS A CA 1
ATOM 673 C C . LYS A 1 93 ? 22.876 6.449 -32.675 1.00 76.44 93 LYS A C 1
ATOM 675 O O . LYS A 1 93 ? 23.917 6.516 -32.013 1.00 76.44 93 LYS A O 1
ATOM 680 N N . THR A 1 94 ? 22.834 6.630 -33.990 1.00 70.75 94 THR A N 1
ATOM 681 C CA . THR A 1 94 ? 23.998 6.780 -34.873 1.00 70.75 94 THR A CA 1
ATOM 682 C C . THR A 1 94 ? 24.840 8.017 -34.567 1.00 70.75 94 THR A C 1
ATOM 684 O O . THR A 1 94 ? 26.015 8.050 -34.930 1.00 70.75 94 THR A O 1
ATOM 687 N N . ARG A 1 95 ? 24.277 9.009 -33.862 1.00 81.81 95 ARG A N 1
ATOM 688 C CA . ARG A 1 95 ? 24.966 10.241 -33.471 1.00 81.81 95 ARG A CA 1
ATOM 689 C C . ARG A 1 95 ? 24.653 10.635 -32.026 1.00 81.81 95 ARG A C 1
ATOM 691 O O . ARG A 1 95 ? 23.519 10.961 -31.676 1.00 81.81 95 ARG A O 1
ATOM 698 N N . CYS A 1 96 ? 25.677 10.656 -31.178 1.00 82.94 96 CYS A N 1
ATOM 699 C CA . CYS A 1 96 ? 25.595 11.221 -29.834 1.00 82.94 96 CYS A CA 1
ATOM 700 C C . CYS A 1 96 ? 25.372 12.738 -29.921 1.00 82.94 96 CYS A C 1
ATOM 702 O O . CYS A 1 96 ? 26.199 13.445 -30.495 1.00 82.94 96 CYS A O 1
ATOM 704 N N . GLY A 1 97 ? 24.283 13.238 -29.328 1.00 81.19 97 GLY A N 1
ATOM 705 C CA . GLY A 1 97 ? 23.936 14.666 -29.359 1.00 81.19 97 GLY A CA 1
ATOM 706 C C . GLY A 1 97 ? 24.980 15.553 -28.676 1.00 81.19 97 GLY A C 1
ATOM 707 O O . GLY A 1 97 ? 25.377 16.571 -29.229 1.00 81.19 97 GLY A O 1
ATOM 708 N N . SER A 1 98 ? 25.527 15.115 -27.536 1.00 81.50 98 SER A N 1
ATOM 709 C CA . SER A 1 98 ? 26.514 15.890 -26.765 1.00 81.50 98 SER A CA 1
ATOM 710 C C . SER A 1 98 ? 27.856 16.099 -27.475 1.00 81.50 98 SER A C 1
ATOM 712 O O . SER A 1 98 ? 28.619 16.965 -27.069 1.00 81.50 98 SER A O 1
ATOM 714 N N . CYS A 1 99 ? 28.190 15.298 -28.490 1.00 82.44 99 CYS A N 1
ATOM 715 C CA . CYS A 1 99 ? 29.421 15.463 -29.273 1.00 82.44 99 CYS A CA 1
ATOM 716 C C . CYS A 1 99 ? 29.176 15.534 -30.779 1.00 82.44 99 CYS A C 1
ATOM 718 O O . CYS A 1 99 ? 30.125 15.468 -31.559 1.00 82.44 99 CYS A O 1
ATOM 720 N N . SER A 1 100 ? 27.912 15.601 -31.205 1.00 84.06 100 SER A N 1
ATOM 721 C CA . SER A 1 100 ? 27.516 15.493 -32.613 1.00 84.06 100 SER A CA 1
ATOM 722 C C . SER A 1 100 ? 28.131 14.289 -33.344 1.00 84.06 100 SER A C 1
ATOM 724 O O . SER A 1 100 ? 28.361 14.354 -34.547 1.00 84.06 100 SER A O 1
ATOM 726 N N . GLY A 1 101 ? 28.404 13.189 -32.636 1.00 81.69 101 GLY A N 1
ATOM 727 C CA . GLY A 1 101 ? 29.028 11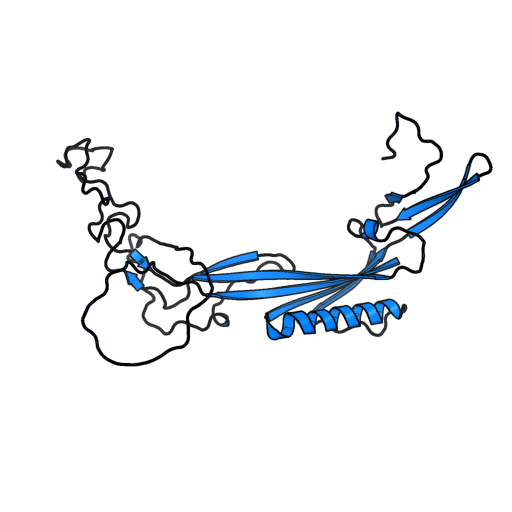.986 -33.199 1.00 81.69 101 GLY A CA 1
ATOM 728 C C . GLY A 1 101 ? 30.558 11.940 -33.162 1.00 81.69 101 GLY A C 1
ATOM 729 O O . GLY A 1 101 ? 31.126 10.895 -33.455 1.00 81.69 101 GLY A O 1
ATOM 730 N N . ARG A 1 102 ? 31.240 13.014 -32.743 1.00 82.94 102 ARG A N 1
ATOM 731 C CA . ARG A 1 102 ? 32.715 13.107 -32.764 1.00 82.94 102 ARG A CA 1
ATOM 732 C C . ARG A 1 102 ? 33.429 12.268 -31.700 1.00 82.94 102 ARG A C 1
ATOM 734 O O . ARG A 1 102 ? 34.644 12.127 -31.741 1.00 82.94 102 ARG A O 1
ATOM 741 N N . GLY A 1 103 ? 32.713 11.782 -30.685 1.00 79.62 103 GLY A N 1
ATOM 742 C CA . GLY A 1 103 ? 33.321 11.053 -29.563 1.00 79.62 103 GLY A CA 1
ATOM 743 C C . GLY A 1 103 ? 34.135 11.925 -28.592 1.00 79.62 103 GLY A C 1
ATOM 744 O O . GLY A 1 103 ? 34.603 11.427 -27.573 1.00 79.62 103 GLY A O 1
ATOM 745 N N . ARG A 1 104 ? 34.254 13.233 -28.839 1.00 82.12 104 ARG A N 1
ATOM 746 C CA . ARG A 1 104 ? 35.011 14.211 -28.032 1.00 82.12 104 ARG A CA 1
ATOM 747 C C . ARG A 1 104 ? 34.072 15.277 -27.462 1.00 82.12 104 ARG A C 1
ATOM 749 O O . ARG A 1 104 ? 32.933 15.373 -27.909 1.00 82.12 104 ARG A O 1
ATOM 756 N N . ASN A 1 105 ? 34.465 16.002 -26.421 1.00 72.25 105 ASN A N 1
ATOM 757 C CA . ASN A 1 105 ? 33.606 17.034 -25.825 1.00 72.25 105 ASN A CA 1
ATOM 758 C C . ASN A 1 105 ? 33.123 18.081 -26.862 1.00 72.25 105 ASN A C 1
ATOM 760 O O . ASN A 1 105 ? 33.767 18.319 -27.882 1.00 72.25 105 ASN A O 1
ATOM 764 N N . ALA A 1 106 ? 31.950 18.682 -26.618 1.00 61.09 106 ALA A N 1
ATOM 765 C CA . ALA A 1 106 ? 31.292 19.598 -27.560 1.00 61.09 106 ALA A CA 1
ATOM 766 C C . ALA A 1 106 ? 32.143 20.822 -27.923 1.00 61.09 106 ALA A C 1
ATOM 768 O O . ALA A 1 106 ? 32.001 21.355 -29.019 1.00 61.09 106 ALA A O 1
ATOM 769 N N . SER A 1 107 ? 33.030 21.233 -27.018 1.00 61.59 107 SER A N 1
ATOM 770 C CA . SER A 1 107 ? 33.881 22.408 -27.166 1.00 61.59 107 SER A CA 1
ATOM 771 C C . SER A 1 107 ? 35.054 22.219 -28.138 1.00 61.59 107 SER A C 1
ATOM 773 O O . SER A 1 107 ? 35.827 23.158 -28.308 1.00 61.59 107 SER A O 1
ATOM 775 N N . ASP A 1 108 ? 35.194 21.037 -28.759 1.00 60.41 108 ASP A N 1
ATOM 776 C CA . ASP A 1 108 ? 36.246 20.700 -29.738 1.00 60.41 108 ASP A CA 1
ATOM 777 C C . ASP A 1 108 ? 37.663 21.046 -29.242 1.00 60.41 108 ASP A C 1
ATOM 779 O O . ASP A 1 108 ? 38.601 21.274 -30.004 1.00 60.41 108 ASP A O 1
ATOM 783 N N . GLN A 1 109 ? 37.822 21.114 -27.917 1.00 66.06 109 GLN A N 1
ATOM 784 C CA . GLN A 1 109 ? 39.054 21.567 -27.306 1.00 66.06 109 GLN A CA 1
ATOM 785 C C . GLN A 1 109 ? 40.042 20.412 -27.388 1.00 66.06 109 GLN A C 1
ATOM 787 O O . GLN A 1 109 ? 39.928 19.399 -26.682 1.00 66.06 109 GLN A O 1
ATOM 792 N N . ARG A 1 110 ? 41.055 20.599 -28.239 1.00 75.38 110 ARG A N 1
ATOM 793 C CA . ARG A 1 110 ? 42.370 19.983 -28.055 1.00 75.38 110 ARG A CA 1
ATOM 794 C C . ARG A 1 110 ? 42.688 19.991 -26.566 1.00 75.38 110 ARG A C 1
ATOM 796 O O . ARG A 1 110 ? 42.393 20.964 -25.873 1.00 75.38 110 ARG A O 1
ATOM 803 N N . CYS A 1 111 ? 43.247 18.901 -26.056 1.00 77.44 111 CYS A N 1
ATOM 804 C CA . CYS A 1 111 ? 43.601 18.848 -24.645 1.00 77.44 111 CYS A CA 1
ATOM 805 C C . CYS A 1 111 ? 44.494 20.050 -24.323 1.00 77.44 111 CYS A C 1
ATOM 807 O O . CYS A 1 111 ? 45.577 20.161 -24.886 1.00 77.44 111 CYS A O 1
ATOM 809 N N . THR A 1 112 ? 44.033 20.946 -23.450 1.00 78.44 112 THR A N 1
ATOM 810 C CA . THR A 1 112 ? 44.723 22.208 -23.142 1.00 78.44 112 THR A CA 1
ATOM 811 C C . THR A 1 112 ? 46.121 21.961 -22.585 1.00 78.44 112 THR A C 1
ATOM 813 O O . THR A 1 112 ? 47.048 22.702 -22.887 1.00 78.44 112 THR A O 1
ATOM 816 N N . MET A 1 113 ? 46.287 20.854 -21.860 1.00 78.00 113 MET A N 1
ATOM 817 C CA . MET A 1 113 ? 47.550 20.466 -21.237 1.00 78.00 113 MET A CA 1
ATOM 818 C C . MET A 1 113 ? 48.611 19.972 -22.222 1.00 78.00 113 MET A C 1
ATOM 820 O O . MET A 1 113 ? 49.792 20.134 -21.952 1.00 78.00 113 MET A O 1
ATOM 824 N N . CYS A 1 114 ? 48.227 19.368 -23.352 1.00 80.50 114 CYS A N 1
ATOM 825 C CA . CYS A 1 114 ? 49.185 18.945 -24.385 1.00 80.50 114 CYS A CA 1
ATOM 826 C C . CYS A 1 114 ? 48.986 19.672 -25.719 1.00 80.50 114 CYS A C 1
ATOM 828 O O . CYS A 1 114 ? 49.576 19.288 -26.726 1.00 80.50 114 CYS A O 1
ATOM 830 N N . GLN A 1 115 ? 48.117 20.684 -25.744 1.00 79.06 115 GLN A N 1
ATOM 831 C CA . GLN A 1 115 ? 47.697 21.445 -26.926 1.00 79.06 115 GLN A CA 1
ATOM 832 C C . GLN A 1 115 ? 47.246 20.566 -28.106 1.00 79.06 115 GLN A C 1
ATOM 834 O O . GLN A 1 115 ? 47.297 20.963 -29.268 1.00 79.06 115 GLN A O 1
ATOM 839 N N . GLY A 1 116 ? 46.778 19.353 -27.812 1.00 74.69 116 GLY A N 1
ATOM 840 C CA . GLY A 1 116 ? 46.369 18.372 -28.814 1.00 74.69 116 GLY A CA 1
ATOM 841 C C . GLY A 1 116 ? 47.480 17.517 -29.413 1.00 74.69 116 GLY A C 1
ATOM 842 O O . GLY A 1 116 ? 47.175 16.670 -30.244 1.00 74.69 116 GLY A O 1
ATOM 843 N N . SER A 1 117 ? 48.728 17.670 -28.963 1.00 80.38 117 SER A N 1
ATOM 844 C CA . SER A 1 117 ? 49.866 16.870 -29.442 1.00 80.38 117 SER A CA 1
ATOM 845 C C . SER A 1 117 ? 49.741 15.378 -29.128 1.00 80.38 117 SER A C 1
ATOM 847 O O . SER A 1 117 ? 50.335 14.556 -29.816 1.00 80.38 117 SER A O 1
ATOM 849 N N . GLY A 1 118 ? 49.011 15.015 -28.065 1.00 70.12 118 GLY A N 1
ATOM 850 C CA . GLY A 1 118 ? 48.910 13.626 -27.603 1.00 70.12 118 GLY A CA 1
ATOM 851 C C . GLY A 1 118 ? 50.241 13.028 -27.123 1.00 70.12 118 GLY A C 1
ATOM 852 O O . GLY A 1 118 ? 50.289 11.852 -26.770 1.00 70.12 118 GLY A O 1
ATOM 853 N N . MET A 1 119 ? 51.320 13.816 -27.065 1.00 75.62 119 MET A N 1
ATOM 854 C CA . MET A 1 119 ? 52.642 13.316 -26.706 1.00 75.62 119 MET A CA 1
ATOM 855 C C . MET A 1 119 ? 52.768 13.074 -25.196 1.00 75.62 119 MET A C 1
ATOM 857 O O . MET A 1 119 ? 52.269 13.846 -24.381 1.00 75.62 119 MET A O 1
ATOM 861 N N . ILE A 1 120 ? 53.413 11.943 -24.886 1.00 59.84 120 ILE A N 1
ATOM 862 C CA . ILE A 1 120 ? 53.855 11.396 -23.592 1.00 59.84 120 ILE A CA 1
ATOM 863 C C . ILE A 1 120 ? 52.895 11.635 -22.413 1.00 59.84 120 ILE A C 1
ATOM 865 O O . ILE A 1 120 ? 52.886 12.688 -21.788 1.00 59.84 120 ILE A O 1
ATOM 869 N N . ARG A 1 121 ? 52.119 10.588 -22.079 1.00 68.00 121 ARG A N 1
ATOM 870 C CA . ARG A 1 121 ? 51.305 10.427 -20.850 1.00 68.00 121 ARG A CA 1
ATOM 871 C C . ARG A 1 121 ? 50.677 11.722 -20.323 1.00 68.00 121 ARG A C 1
ATOM 873 O O . ARG A 1 121 ? 50.743 12.027 -19.135 1.00 68.00 121 ARG A O 1
ATOM 880 N N . CYS A 1 122 ? 49.993 12.460 -21.195 1.00 77.19 122 CYS A N 1
ATOM 881 C CA . CYS A 1 122 ? 49.184 13.582 -20.744 1.00 77.19 122 CYS A CA 1
ATOM 882 C C . CYS A 1 122 ? 48.093 13.063 -19.793 1.00 77.19 122 CYS A C 1
ATOM 884 O O . CYS A 1 122 ? 47.141 12.423 -20.242 1.00 77.19 122 CYS A O 1
ATOM 886 N N . HIS A 1 123 ? 48.222 13.338 -18.492 1.00 77.31 123 HIS A N 1
ATOM 887 C CA . HIS A 1 123 ? 47.304 12.840 -17.461 1.00 77.31 123 HIS A CA 1
ATOM 888 C C . HIS A 1 123 ? 45.849 13.258 -17.726 1.00 77.31 123 HIS A C 1
ATOM 890 O O . HIS A 1 123 ? 44.917 12.508 -17.458 1.00 77.31 123 HIS A O 1
ATOM 896 N N . SER A 1 124 ? 45.651 14.426 -18.340 1.00 75.31 124 SER A N 1
ATOM 897 C CA . SER A 1 124 ? 44.324 14.983 -18.609 1.00 75.31 124 SER A CA 1
ATOM 898 C C . SER A 1 124 ? 43.591 14.346 -19.792 1.00 75.31 124 SER A C 1
ATOM 900 O O . SER A 1 124 ? 42.364 14.385 -19.823 1.00 75.31 124 SER A O 1
ATOM 902 N N . CYS A 1 125 ? 44.299 13.778 -20.776 1.00 74.81 125 CYS A N 1
ATOM 903 C CA . CYS A 1 125 ? 43.673 13.140 -21.947 1.00 74.81 125 CYS A CA 1
ATOM 904 C C . CYS A 1 125 ? 44.133 11.699 -22.206 1.00 74.81 125 CYS A C 1
ATOM 906 O O . CYS A 1 125 ? 43.757 11.119 -23.220 1.00 74.81 125 CYS A O 1
ATOM 908 N N . GLY A 1 126 ? 44.973 11.127 -21.342 1.00 75.62 126 GLY A N 1
ATOM 909 C CA . GLY A 1 126 ? 45.537 9.787 -21.516 1.00 75.62 126 GLY A CA 1
ATOM 910 C C . GLY A 1 126 ? 46.405 9.627 -22.769 1.00 75.62 126 GLY A C 1
ATOM 911 O O . GLY A 1 126 ? 46.547 8.516 -23.262 1.00 75.62 126 GLY A O 1
ATOM 912 N N . GLY A 1 127 ? 46.946 10.723 -23.317 1.00 75.12 127 GLY A N 1
ATOM 913 C CA . GLY A 1 127 ? 47.701 10.719 -24.581 1.00 75.12 127 GLY A CA 1
ATOM 914 C C . GLY A 1 127 ? 46.844 10.816 -25.853 1.00 75.12 127 GLY A C 1
ATOM 915 O O . GLY A 1 127 ? 47.384 10.819 -26.949 1.00 75.12 127 GLY A O 1
ATOM 916 N N . VAL A 1 128 ? 45.517 10.959 -25.745 1.00 80.69 128 VAL A N 1
ATOM 917 C CA . VAL A 1 128 ? 44.615 11.042 -26.916 1.00 80.69 128 VAL A CA 1
ATOM 918 C C . VAL A 1 128 ? 44.651 12.422 -27.600 1.00 80.69 128 VAL A C 1
ATOM 920 O O . VAL A 1 128 ? 44.171 12.584 -28.719 1.00 80.69 128 VAL A O 1
ATOM 923 N N . GLY A 1 129 ? 45.167 13.457 -26.929 1.00 78.94 129 GLY A N 1
ATOM 924 C CA . GLY A 1 129 ? 45.204 14.830 -27.457 1.00 78.94 129 GLY A CA 1
ATOM 925 C C . GLY A 1 129 ? 43.843 15.540 -27.462 1.00 78.94 129 GLY A C 1
ATOM 926 O O . GLY A 1 129 ? 43.727 16.694 -27.861 1.00 78.94 129 GLY A O 1
ATOM 927 N N . SER A 1 130 ? 42.786 14.899 -26.971 1.00 83.06 130 SER A N 1
ATOM 928 C CA . SER A 1 130 ? 41.447 15.485 -26.882 1.00 83.06 130 SER A CA 1
ATOM 929 C C . SER A 1 130 ? 40.706 14.940 -25.671 1.00 83.06 130 SER A C 1
ATOM 931 O O . SER A 1 130 ? 41.031 13.863 -25.169 1.00 83.06 130 SER A O 1
ATOM 933 N N . ILE A 1 131 ? 39.721 15.691 -25.181 1.00 83.12 131 ILE A N 1
ATOM 934 C CA . ILE A 1 131 ? 38.912 15.248 -24.048 1.00 83.12 131 ILE A CA 1
ATOM 935 C C . ILE A 1 131 ? 37.775 14.368 -24.563 1.00 83.12 131 ILE A C 1
ATOM 937 O O . ILE A 1 131 ? 36.882 14.819 -25.287 1.00 83.12 131 ILE A O 1
ATOM 941 N N . THR A 1 132 ? 37.804 13.100 -24.165 1.00 83.38 132 THR A N 1
ATOM 942 C CA . THR A 1 132 ? 36.787 12.108 -24.513 1.00 83.38 132 THR A CA 1
ATOM 943 C C . THR A 1 132 ? 35.402 12.561 -24.054 1.00 83.38 132 THR A C 1
ATOM 945 O O . THR A 1 132 ? 35.206 12.996 -22.918 1.00 83.38 132 THR A O 1
ATOM 948 N N . CYS A 1 133 ? 34.408 12.445 -24.937 1.00 83.62 133 CYS A N 1
ATOM 949 C CA . CYS A 1 133 ? 33.021 12.747 -24.605 1.00 83.62 133 CYS A CA 1
ATOM 950 C C . CYS A 1 133 ? 32.555 11.829 -23.471 1.00 83.62 133 CYS A C 1
ATOM 952 O O . CYS A 1 133 ? 32.532 10.610 -23.637 1.00 83.62 133 CYS A O 1
ATOM 954 N N . LYS A 1 134 ? 32.130 12.412 -22.346 1.00 82.69 134 LYS A N 1
ATOM 955 C CA . LYS A 1 134 ? 31.643 11.655 -21.182 1.00 82.69 134 LYS A CA 1
ATOM 956 C C . LYS A 1 134 ? 30.362 10.870 -21.493 1.00 82.69 134 LYS A C 1
ATOM 958 O O . LYS A 1 134 ? 30.224 9.740 -21.042 1.00 82.69 134 LYS A O 1
ATOM 963 N N . THR A 1 135 ? 29.477 11.426 -22.325 1.00 81.94 135 THR A N 1
ATOM 964 C CA . THR A 1 135 ? 28.176 10.830 -22.672 1.00 81.94 135 THR A CA 1
ATOM 965 C C . THR A 1 135 ? 28.311 9.532 -23.474 1.00 81.94 135 THR A C 1
ATOM 967 O O . THR A 1 135 ? 27.686 8.534 -23.137 1.00 81.94 135 THR A O 1
ATOM 970 N N . CYS A 1 136 ? 29.135 9.517 -24.530 1.00 82.81 136 CYS A N 1
ATOM 971 C CA . CYS A 1 136 ? 29.330 8.331 -25.382 1.00 82.81 136 CYS A CA 1
ATOM 972 C C . CYS A 1 136 ? 30.643 7.579 -25.122 1.00 82.81 136 CYS A C 1
ATOM 974 O O . CYS A 1 136 ? 30.937 6.611 -25.822 1.00 82.81 136 CYS A O 1
ATOM 976 N N . LYS A 1 137 ? 31.451 8.034 -24.156 1.00 84.44 137 LYS A N 1
ATOM 977 C CA . LYS A 1 137 ? 32.776 7.486 -23.818 1.00 84.44 137 LYS A CA 1
ATOM 978 C C . LYS A 1 137 ? 33.671 7.269 -25.046 1.00 84.44 137 LYS A C 1
ATOM 980 O O . LYS A 1 137 ? 34.271 6.213 -25.206 1.00 84.44 137 LYS A O 1
ATOM 985 N N . GLY A 1 138 ? 33.718 8.248 -25.950 1.00 80.62 138 GLY A N 1
ATOM 986 C CA . GLY A 1 138 ? 34.570 8.176 -27.146 1.00 80.62 138 GLY A CA 1
ATOM 987 C C . GLY A 1 138 ? 33.940 7.520 -28.369 1.00 80.62 138 GLY A C 1
ATOM 988 O O . GLY A 1 138 ? 34.451 7.691 -29.468 1.00 80.62 138 GLY A O 1
ATOM 989 N N . LYS A 1 139 ? 32.809 6.820 -28.221 1.00 83.56 139 LYS A N 1
ATOM 990 C CA . LYS A 1 139 ? 32.249 5.987 -29.299 1.00 83.56 139 LYS A CA 1
ATOM 991 C C . LYS A 1 139 ? 31.469 6.754 -30.366 1.00 83.56 139 LYS A C 1
ATOM 993 O O . LYS A 1 139 ? 31.119 6.182 -31.391 1.00 83.56 139 LYS A O 1
ATOM 998 N N . GLY A 1 140 ? 31.101 8.008 -30.102 1.00 80.94 140 GLY A N 1
ATOM 999 C CA . GLY A 1 140 ? 30.296 8.835 -31.013 1.00 80.94 140 GLY A CA 1
ATOM 1000 C C . GLY A 1 140 ? 28.834 8.388 -31.174 1.00 80.94 140 GLY A C 1
ATOM 1001 O O . GLY A 1 140 ? 28.009 9.156 -31.658 1.00 80.94 140 GLY A O 1
ATOM 1002 N N . LYS A 1 141 ? 28.479 7.193 -30.703 1.00 82.81 141 LYS A N 1
ATOM 1003 C CA . LYS A 1 141 ? 27.143 6.591 -30.770 1.00 82.81 141 LYS A CA 1
ATOM 1004 C C . LYS A 1 141 ? 26.618 6.308 -29.367 1.00 82.81 141 LYS A C 1
ATOM 1006 O O . LYS A 1 141 ? 27.404 6.172 -28.427 1.00 82.81 141 LYS A O 1
ATOM 1011 N N . LEU A 1 142 ? 25.300 6.230 -29.230 1.00 82.75 142 LEU A N 1
ATOM 1012 C CA . LEU A 1 142 ? 24.634 5.875 -27.976 1.00 82.75 142 LEU A CA 1
ATOM 1013 C C . LEU A 1 142 ? 23.719 4.681 -28.206 1.00 82.75 142 LEU A C 1
ATOM 1015 O O . LEU A 1 142 ? 23.099 4.578 -29.260 1.00 82.75 142 LEU A O 1
ATOM 1019 N N . LEU A 1 143 ? 23.632 3.796 -27.218 1.00 79.69 143 LEU A N 1
ATOM 1020 C CA . LEU A 1 143 ? 22.581 2.791 -27.184 1.00 79.69 143 LEU A CA 1
ATOM 1021 C C . LEU A 1 143 ? 21.340 3.427 -26.551 1.00 79.69 143 LEU A C 1
ATOM 1023 O O . LEU A 1 143 ? 21.411 3.964 -25.445 1.00 79.69 143 LEU A O 1
ATOM 1027 N N . CYS A 1 144 ? 20.225 3.374 -27.265 1.00 77.88 144 CYS A N 1
ATOM 1028 C CA . CYS A 1 144 ? 18.918 3.844 -26.833 1.00 77.88 144 CYS A CA 1
ATOM 1029 C C . CYS A 1 144 ? 17.986 2.642 -26.675 1.00 77.88 144 CYS A C 1
ATOM 1031 O O . CYS A 1 144 ? 18.076 1.683 -27.432 1.00 77.88 144 CYS A O 1
ATOM 1033 N N . PHE A 1 145 ? 17.107 2.682 -25.682 1.00 78.50 145 PHE A N 1
ATOM 1034 C CA . PHE A 1 145 ? 16.107 1.645 -25.439 1.00 78.50 145 PHE A CA 1
ATOM 1035 C C . PHE A 1 145 ? 14.951 2.230 -24.633 1.00 78.50 145 PHE A C 1
ATOM 1037 O O . PHE A 1 145 ? 15.102 3.268 -23.983 1.00 78.50 145 PHE A O 1
ATOM 1044 N N . ILE A 1 146 ? 13.805 1.559 -24.670 1.00 81.06 146 ILE A N 1
ATOM 1045 C CA . ILE A 1 146 ? 12.638 1.921 -23.865 1.00 81.06 146 ILE A CA 1
ATOM 1046 C C . ILE A 1 146 ? 12.804 1.305 -22.471 1.00 81.06 146 ILE A C 1
ATOM 1048 O O . ILE A 1 146 ? 13.251 0.161 -22.333 1.00 81.06 146 ILE A O 1
ATOM 1052 N N . LYS A 1 147 ? 12.461 2.060 -21.421 1.00 80.56 147 LYS A N 1
ATOM 1053 C CA . LYS A 1 147 ? 12.321 1.525 -20.060 1.00 80.56 147 LYS A CA 1
ATOM 1054 C C . LYS A 1 147 ? 10.839 1.397 -19.714 1.00 80.56 147 LYS A C 1
ATOM 1056 O O . LYS A 1 147 ? 10.054 2.301 -19.991 1.00 80.56 147 LYS A O 1
ATOM 1061 N N . LEU A 1 148 ? 10.458 0.292 -19.093 1.00 78.88 148 LEU A N 1
ATOM 1062 C CA . LEU A 1 148 ? 9.163 0.151 -18.442 1.00 78.88 148 LEU A CA 1
ATOM 1063 C C . LEU A 1 148 ? 9.347 0.476 -16.960 1.00 78.88 148 LEU A C 1
ATOM 1065 O O . LEU A 1 148 ? 10.207 -0.127 -16.313 1.00 78.88 148 LEU A O 1
ATOM 1069 N N . LYS A 1 149 ? 8.567 1.425 -16.435 1.00 83.56 149 LYS A N 1
ATOM 1070 C CA . LYS A 1 149 ? 8.526 1.743 -15.006 1.00 83.56 149 LYS A CA 1
ATOM 1071 C C . LYS A 1 149 ? 7.295 1.072 -14.405 1.00 83.56 149 LYS A C 1
ATOM 1073 O O . LYS A 1 149 ? 6.172 1.433 -14.742 1.00 83.56 149 LYS A O 1
ATOM 1078 N N . ILE A 1 150 ? 7.513 0.119 -13.510 1.00 81.94 150 ILE A N 1
ATOM 1079 C CA . ILE A 1 150 ? 6.454 -0.542 -12.750 1.00 81.94 150 ILE A CA 1
ATOM 1080 C C . ILE A 1 150 ? 6.435 0.051 -11.348 1.00 81.94 150 ILE A C 1
ATOM 1082 O O . ILE A 1 150 ? 7.488 0.214 -10.722 1.00 81.94 150 ILE A O 1
ATOM 1086 N N . THR A 1 151 ? 5.241 0.402 -10.884 1.00 83.50 151 THR A N 1
ATOM 1087 C CA . THR A 1 151 ? 4.986 0.933 -9.546 1.00 83.50 151 THR A CA 1
ATOM 1088 C C . THR A 1 151 ? 4.038 -0.018 -8.832 1.00 83.50 151 THR A C 1
ATOM 1090 O O . THR A 1 151 ? 2.904 -0.189 -9.266 1.00 83.50 151 THR A O 1
ATOM 1093 N N . TRP A 1 152 ? 4.511 -0.637 -7.756 1.00 84.75 152 TRP A N 1
ATOM 1094 C CA . TRP A 1 152 ? 3.691 -1.414 -6.835 1.00 84.75 152 TRP A CA 1
ATOM 1095 C C . TRP A 1 152 ? 3.234 -0.499 -5.704 1.00 84.75 152 TRP A C 1
ATOM 1097 O O . TRP A 1 152 ? 4.070 0.196 -5.119 1.00 84.75 152 TRP A O 1
ATOM 1107 N N . LYS A 1 153 ? 1.932 -0.491 -5.419 1.00 85.31 153 LYS A N 1
ATOM 1108 C CA . LYS A 1 153 ? 1.319 0.275 -4.329 1.00 85.31 153 LYS A CA 1
ATOM 1109 C C . LYS A 1 153 ? 0.521 -0.654 -3.428 1.00 85.31 153 LYS A C 1
ATOM 1111 O O . LYS A 1 153 ? -0.258 -1.472 -3.921 1.00 85.31 153 LYS A O 1
ATOM 1116 N N . ASN A 1 154 ? 0.683 -0.477 -2.127 1.00 85.12 154 ASN A N 1
ATOM 1117 C CA . ASN A 1 154 ? -0.120 -1.129 -1.110 1.00 85.12 154 ASN A CA 1
ATOM 1118 C C . ASN A 1 154 ? -1.236 -0.180 -0.653 1.00 85.12 154 ASN A C 1
ATOM 1120 O O . ASN A 1 154 ? -0.977 0.856 -0.040 1.00 85.12 154 ASN A O 1
ATOM 1124 N N . ASN A 1 155 ? -2.484 -0.533 -0.949 1.00 86.25 155 ASN A N 1
ATOM 1125 C CA . ASN A 1 155 ? -3.654 0.226 -0.518 1.00 86.25 155 ASN A CA 1
ATOM 1126 C C . ASN A 1 155 ? -4.248 -0.410 0.739 1.00 86.25 155 ASN A C 1
ATOM 1128 O O . ASN A 1 155 ? -4.447 -1.625 0.795 1.00 86.25 155 ASN A O 1
ATOM 1132 N N . ILE A 1 156 ? -4.536 0.416 1.745 1.00 86.00 156 ILE A N 1
ATOM 1133 C CA . ILE A 1 156 ? -5.017 -0.032 3.054 1.00 86.00 156 ILE A CA 1
ATOM 1134 C C . ILE A 1 156 ? -6.389 0.583 3.318 1.00 86.00 156 ILE A C 1
ATOM 1136 O O . ILE A 1 156 ? -6.541 1.803 3.304 1.00 86.00 156 ILE A O 1
ATOM 1140 N N . HIS A 1 157 ? -7.371 -0.265 3.604 1.00 87.06 157 HIS A N 1
ATOM 1141 C CA . HIS A 1 157 ? -8.669 0.118 4.146 1.00 87.06 157 HIS A CA 1
ATOM 1142 C C . HIS A 1 157 ? -8.745 -0.344 5.607 1.00 87.06 157 HIS A C 1
ATOM 1144 O O . HIS A 1 157 ? -8.510 -1.517 5.906 1.00 87.06 157 HIS A O 1
ATOM 1150 N N . VAL A 1 158 ? -9.065 0.576 6.520 1.00 89.31 158 VAL A N 1
ATOM 1151 C CA . VAL A 1 158 ? -9.185 0.299 7.958 1.00 89.31 158 VAL A CA 1
ATOM 1152 C C . VAL A 1 158 ? -10.581 0.679 8.418 1.00 89.31 158 VAL A C 1
ATOM 1154 O O . VAL A 1 158 ? -11.038 1.791 8.167 1.00 89.31 158 VAL A O 1
ATOM 1157 N N . SER A 1 159 ? -11.228 -0.227 9.143 1.00 89.25 159 SER A N 1
ATOM 1158 C CA . SER A 1 159 ? -12.484 0.047 9.833 1.00 89.25 159 SER A CA 1
ATOM 1159 C C . SER A 1 159 ? -12.358 -0.343 11.302 1.00 89.25 159 SER A C 1
ATOM 1161 O O . SER A 1 159 ? -11.830 -1.404 11.644 1.00 89.25 159 SER A O 1
ATOM 1163 N N . VAL A 1 160 ? -12.803 0.553 12.182 1.00 89.31 160 VAL A N 1
ATOM 1164 C CA . VAL A 1 160 ? -12.810 0.363 13.634 1.00 89.31 160 VAL A CA 1
ATOM 1165 C C . VAL A 1 160 ? -14.257 0.268 14.086 1.00 89.31 160 VAL A C 1
ATOM 1167 O O . VAL A 1 160 ? -15.035 1.207 13.919 1.00 89.31 160 VAL A O 1
ATOM 1170 N N . ILE A 1 161 ? -14.608 -0.849 14.713 1.00 87.81 161 ILE A N 1
ATOM 1171 C CA . ILE A 1 161 ? -15.927 -1.050 15.302 1.00 87.81 161 ILE A CA 1
ATOM 1172 C C . ILE A 1 161 ? -15.891 -0.563 16.756 1.00 87.81 161 ILE A C 1
ATOM 1174 O O . ILE A 1 161 ? -15.520 -1.298 17.680 1.00 87.81 161 ILE A O 1
ATOM 1178 N N . ASP A 1 162 ? -16.274 0.702 16.965 1.00 81.81 162 ASP A N 1
ATOM 1179 C CA . ASP A 1 162 ? -16.492 1.253 18.306 1.00 81.81 162 ASP A CA 1
ATOM 1180 C C . ASP A 1 162 ? -17.881 0.872 18.831 1.00 81.81 162 ASP A C 1
ATOM 1182 O O . ASP A 1 162 ? -18.922 1.236 18.283 1.00 81.81 162 ASP A O 1
ATOM 1186 N N . LYS A 1 163 ? -17.899 0.183 19.973 1.00 78.50 163 LYS A N 1
ATOM 1187 C CA . LYS A 1 163 ? -19.116 -0.208 20.698 1.00 78.50 163 LYS A CA 1
ATOM 1188 C C . LYS A 1 163 ? -19.588 0.903 21.649 1.00 78.50 163 LYS A C 1
ATOM 1190 O O . LYS A 1 163 ? -20.079 0.617 22.737 1.00 78.50 163 LYS A O 1
ATOM 1195 N N . ARG A 1 164 ? -19.425 2.173 21.249 1.00 79.69 164 ARG A N 1
ATOM 1196 C CA . ARG A 1 164 ? -19.739 3.387 22.034 1.00 79.69 164 ARG A CA 1
ATOM 1197 C C . ARG A 1 164 ? -19.024 3.439 23.384 1.00 79.69 164 ARG A C 1
ATOM 1199 O O . ARG A 1 164 ? -19.599 3.800 24.409 1.00 79.69 164 ARG A O 1
ATOM 1206 N N . SER A 1 165 ? -17.753 3.070 23.386 1.00 79.62 165 SER A N 1
ATOM 1207 C CA . SER A 1 165 ? -16.926 2.998 24.598 1.00 79.62 165 SER A CA 1
ATOM 1208 C C . SER A 1 165 ? -16.667 4.360 25.269 1.00 79.62 165 SER A C 1
ATOM 1210 O O . SER A 1 165 ? -16.338 4.414 26.460 1.00 79.62 165 SER A O 1
ATOM 1212 N N . GLY A 1 166 ? -16.798 5.456 24.509 1.00 85.00 166 GLY A N 1
ATOM 1213 C CA . GLY A 1 166 ? -16.322 6.788 24.895 1.00 85.00 166 GLY A CA 1
ATOM 1214 C C . GLY A 1 166 ? -14.798 6.944 24.802 1.00 85.00 166 GLY A C 1
ATOM 1215 O O . GLY A 1 166 ? -14.261 7.925 25.314 1.00 85.00 166 GLY A O 1
ATOM 1216 N N . PHE A 1 167 ? -14.107 5.976 24.194 1.00 89.25 167 PHE A N 1
ATOM 1217 C CA . PHE A 1 167 ? -12.670 6.006 23.938 1.00 89.25 167 PHE A CA 1
ATOM 1218 C C . PHE A 1 167 ? -12.359 6.768 22.632 1.00 89.25 167 PHE A C 1
ATOM 1220 O O . PHE A 1 167 ? -13.114 6.622 21.669 1.00 89.25 167 PHE A O 1
ATOM 1227 N N . PRO A 1 168 ? -11.256 7.538 22.553 1.00 89.94 168 PRO A N 1
ATOM 1228 C CA . PRO A 1 168 ? -10.857 8.228 21.327 1.00 89.94 168 PRO A CA 1
ATOM 1229 C C . PRO A 1 168 ? -10.237 7.242 20.326 1.00 89.94 168 PRO A C 1
ATOM 1231 O O . PRO A 1 168 ? -9.112 6.771 20.509 1.00 89.94 168 PRO A O 1
ATOM 1234 N N . VAL A 1 169 ? -10.985 6.902 19.274 1.00 87.62 169 VAL A N 1
ATOM 1235 C CA . VAL A 1 169 ? -10.612 5.877 18.279 1.00 87.62 169 VAL A CA 1
ATOM 1236 C C . VAL A 1 169 ? -9.335 6.211 17.503 1.00 87.62 169 VAL A C 1
ATOM 1238 O O . VAL A 1 169 ? -8.633 5.305 17.070 1.00 87.62 169 VAL A O 1
ATOM 1241 N N . GLU A 1 170 ? -8.972 7.486 17.393 1.00 87.88 170 GLU A N 1
ATOM 1242 C CA . GLU A 1 170 ? -7.734 7.969 16.773 1.00 87.88 170 GLU A CA 1
ATOM 1243 C C . GLU A 1 170 ? -6.459 7.466 17.474 1.00 87.88 170 GLU A C 1
ATOM 1245 O O . GLU A 1 170 ? -5.386 7.397 16.875 1.00 87.88 170 GLU A O 1
ATOM 1250 N N . LEU A 1 171 ? -6.555 7.056 18.744 1.00 88.69 171 LEU A N 1
ATOM 1251 C CA . LEU A 1 171 ? -5.430 6.455 19.465 1.00 88.69 171 LEU A CA 1
ATOM 1252 C C . LEU A 1 171 ? -5.118 5.031 18.986 1.00 88.69 171 LEU A C 1
ATOM 1254 O O . LEU A 1 171 ? -4.066 4.482 19.329 1.00 88.69 171 LEU A O 1
ATOM 1258 N N . LEU A 1 172 ? -6.010 4.434 18.191 1.00 87.06 172 LEU A N 1
ATOM 1259 C CA . LEU A 1 172 ? -5.879 3.066 17.708 1.00 87.06 172 LEU A CA 1
ATOM 1260 C C . LEU A 1 172 ? -4.938 2.941 16.507 1.00 87.06 172 LEU A C 1
ATOM 1262 O O . LEU A 1 172 ? -4.440 1.848 16.254 1.00 87.06 172 LEU A O 1
ATOM 1266 N N . ASP A 1 173 ? -4.614 4.030 15.809 1.00 83.62 173 ASP A N 1
ATOM 1267 C CA . ASP A 1 173 ? -3.772 3.990 14.603 1.00 83.62 173 ASP A CA 1
ATOM 1268 C C . ASP A 1 173 ? -2.373 3.408 14.859 1.00 83.62 173 ASP A C 1
ATOM 1270 O O . ASP A 1 173 ? -1.757 2.818 13.972 1.00 83.62 173 ASP A O 1
ATOM 1274 N N . LYS A 1 174 ? -1.858 3.563 16.085 1.00 82.25 174 LYS A N 1
ATOM 1275 C CA . LYS A 1 174 ? -0.471 3.228 16.463 1.00 82.25 174 LYS A CA 1
ATOM 1276 C C . LYS A 1 174 ? -0.362 2.171 17.559 1.00 82.25 174 LYS A C 1
ATOM 1278 O O . LYS A 1 174 ? 0.646 2.129 18.270 1.00 82.25 174 LYS A O 1
ATOM 1283 N N . ILE A 1 175 ? -1.404 1.374 17.748 1.00 88.69 175 ILE A N 1
ATOM 1284 C CA . ILE A 1 175 ? -1.393 0.262 18.700 1.00 88.69 175 ILE A CA 1
ATOM 1285 C C . ILE A 1 175 ? -1.715 -1.050 18.007 1.00 88.69 175 ILE A C 1
ATOM 1287 O O . ILE A 1 175 ? -2.357 -1.087 16.949 1.00 88.69 175 ILE A O 1
ATOM 1291 N N . THR A 1 176 ? -1.233 -2.125 18.609 1.00 87.38 176 THR A N 1
ATOM 1292 C CA . THR A 1 176 ? -1.436 -3.487 18.137 1.00 87.38 176 THR A CA 1
ATOM 1293 C C . THR A 1 176 ? -2.564 -4.169 18.910 1.00 87.38 176 THR A C 1
ATOM 1295 O O . THR A 1 176 ? -2.899 -3.810 20.043 1.00 87.38 176 THR A O 1
ATOM 1298 N N . GLY A 1 177 ? -3.222 -5.105 18.231 1.00 88.56 177 GLY A N 1
ATOM 1299 C CA . GLY A 1 177 ? -4.252 -5.967 18.795 1.00 88.56 177 GLY A CA 1
ATOM 1300 C C . GLY A 1 177 ? -3.896 -7.434 18.579 1.00 88.56 177 GLY A C 1
ATOM 1301 O O . GLY A 1 177 ? -2.967 -7.768 17.840 1.00 88.56 177 GLY A O 1
ATOM 1302 N N . GLU A 1 178 ? -4.658 -8.315 19.210 1.00 90.06 178 GLU A N 1
ATOM 1303 C CA . GLU A 1 178 ? -4.581 -9.750 18.975 1.00 90.06 178 GLU A CA 1
ATOM 1304 C C . GLU A 1 178 ? -5.202 -10.087 17.616 1.00 90.06 178 GLU A C 1
ATOM 1306 O O . GLU A 1 178 ? -6.335 -9.708 17.329 1.00 90.06 178 GLU A O 1
ATOM 1311 N N . LYS A 1 179 ? -4.476 -10.810 16.762 1.00 92.62 179 LYS A N 1
ATOM 1312 C CA . LYS A 1 179 ? -4.988 -11.218 15.449 1.00 92.62 179 LYS A CA 1
ATOM 1313 C C . LYS A 1 179 ? -5.956 -12.384 15.613 1.00 92.62 179 LYS A C 1
ATOM 1315 O O . LYS A 1 179 ? -5.529 -13.497 15.897 1.00 92.62 179 LYS A O 1
ATOM 1320 N N . LEU A 1 180 ? -7.237 -12.129 15.374 1.00 92.06 180 LEU A N 1
ATOM 1321 C CA . LEU A 1 180 ? -8.282 -13.153 15.393 1.00 92.06 180 LEU A CA 1
ATOM 1322 C C . LEU A 1 180 ? -8.399 -13.881 14.053 1.00 92.06 180 LEU A C 1
ATOM 1324 O O . LEU A 1 180 ? -8.723 -15.064 14.011 1.00 92.06 180 LEU A O 1
ATOM 1328 N N . LEU A 1 181 ? -8.147 -13.171 12.952 1.00 92.19 181 LEU A N 1
ATOM 1329 C CA . LEU A 1 181 ? -8.196 -13.726 11.605 1.00 92.19 181 LEU A CA 1
ATOM 133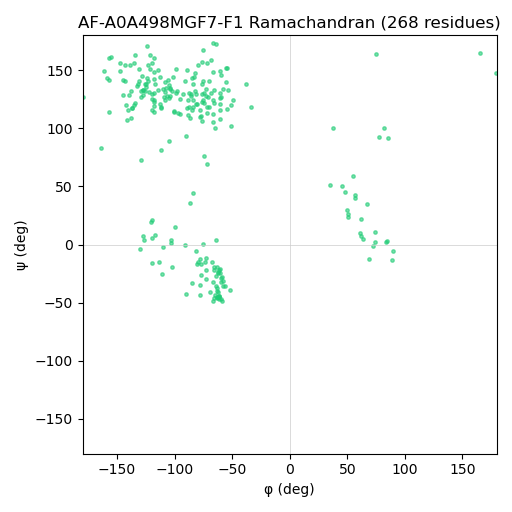0 C C . LEU A 1 181 ? -7.130 -13.073 10.735 1.00 92.19 181 LEU A C 1
ATOM 1332 O O . LEU A 1 181 ? -6.877 -11.871 10.826 1.00 92.19 181 LEU A O 1
ATOM 1336 N N . THR A 1 182 ? -6.510 -13.865 9.871 1.00 93.44 182 THR A N 1
ATOM 1337 C CA . THR A 1 182 ? -5.693 -13.379 8.761 1.00 93.44 182 THR A CA 1
ATOM 1338 C C . THR A 1 182 ? -5.963 -14.275 7.565 1.00 93.44 182 THR A C 1
ATOM 1340 O O . THR A 1 182 ? -5.655 -15.461 7.613 1.00 93.44 182 THR A O 1
ATOM 1343 N N . ASP A 1 183 ? -6.541 -13.702 6.517 1.00 91.75 183 ASP A N 1
ATOM 1344 C CA . ASP A 1 183 ? -6.792 -14.375 5.247 1.00 91.75 183 ASP A CA 1
ATOM 1345 C C . ASP A 1 183 ? -6.019 -13.669 4.132 1.00 91.75 183 ASP A C 1
ATOM 1347 O O . ASP A 1 183 ? -5.870 -12.445 4.151 1.00 91.75 183 ASP A O 1
ATOM 1351 N N . MET A 1 184 ? -5.482 -14.437 3.188 1.00 91.88 184 MET A N 1
ATOM 1352 C CA . MET A 1 184 ? -4.663 -13.925 2.095 1.00 91.88 184 MET A CA 1
ATOM 1353 C C . MET A 1 184 ? -4.954 -14.697 0.813 1.00 91.88 184 MET A C 1
ATOM 1355 O O . MET A 1 184 ? -4.723 -15.903 0.736 1.00 91.88 184 MET A O 1
ATOM 1359 N N . ALA A 1 185 ? -5.404 -13.979 -0.210 1.00 88.44 185 ALA A N 1
ATOM 1360 C CA . ALA A 1 185 ? -5.763 -14.534 -1.507 1.00 88.44 185 ALA A CA 1
ATOM 1361 C C . ALA A 1 185 ? -5.650 -13.455 -2.598 1.00 88.44 185 ALA A C 1
ATOM 1363 O O . ALA A 1 185 ? -5.691 -12.265 -2.273 1.00 88.44 185 ALA A O 1
ATOM 1364 N N . PRO A 1 186 ? -5.558 -13.828 -3.893 1.00 86.75 186 PRO A N 1
ATOM 1365 C CA . PRO A 1 186 ? -5.530 -12.849 -4.984 1.00 86.75 186 PRO A CA 1
ATOM 1366 C C . PRO A 1 186 ? -6.744 -11.916 -4.957 1.00 86.75 186 PRO A C 1
ATOM 1368 O O . PRO A 1 186 ? -6.631 -10.725 -5.232 1.00 86.75 186 PRO A O 1
ATOM 1371 N N . MET A 1 187 ? -7.892 -12.468 -4.561 1.00 88.44 187 MET A N 1
ATOM 1372 C CA . MET A 1 187 ? -9.085 -11.737 -4.161 1.00 88.44 187 MET A CA 1
ATOM 1373 C C . MET A 1 187 ? -9.626 -12.393 -2.894 1.00 88.44 187 MET A C 1
ATOM 1375 O O . MET A 1 187 ? -9.930 -13.587 -2.913 1.00 88.44 187 MET A O 1
ATOM 1379 N N . VAL A 1 188 ? -9.713 -11.642 -1.799 1.00 92.19 188 VAL A N 1
ATOM 1380 C CA . VAL A 1 188 ? -10.305 -12.149 -0.552 1.00 92.19 188 VAL A CA 1
ATOM 1381 C C . VAL A 1 188 ? -11.826 -12.035 -0.610 1.00 92.19 188 VAL A C 1
ATOM 1383 O O . VAL A 1 188 ? -12.371 -11.110 -1.216 1.00 92.19 188 VAL A O 1
ATOM 1386 N N . TYR A 1 189 ? -12.519 -12.975 0.027 1.00 92.06 189 TYR A N 1
ATOM 1387 C CA . TYR A 1 189 ? -13.971 -12.910 0.173 1.00 92.06 189 TYR A CA 1
ATOM 1388 C C . TYR A 1 189 ? -14.355 -12.144 1.444 1.00 92.06 189 TYR A C 1
ATOM 1390 O O . TYR A 1 189 ? -13.620 -12.195 2.433 1.00 92.06 189 TYR A O 1
ATOM 1398 N N . PRO A 1 190 ? -15.522 -11.473 1.460 1.00 93.88 190 PRO A N 1
ATOM 1399 C CA . PRO A 1 190 ? -16.077 -10.933 2.689 1.00 93.88 190 PRO A CA 1
ATOM 1400 C C . PRO A 1 190 ? -16.237 -12.018 3.755 1.00 93.88 190 PRO A C 1
ATOM 1402 O O . PRO A 1 190 ? -16.678 -13.135 3.475 1.00 93.88 190 PRO A O 1
ATOM 1405 N N . VAL A 1 191 ? -15.928 -11.672 4.998 1.00 93.38 191 VAL A N 1
ATOM 1406 C CA . VAL A 1 191 ? -16.185 -12.540 6.145 1.00 93.38 191 VAL A CA 1
ATOM 1407 C C . VAL A 1 191 ? -17.682 -12.504 6.445 1.00 93.38 191 VAL A C 1
ATOM 1409 O O . VAL A 1 191 ? -18.255 -11.437 6.635 1.00 93.38 191 VAL A O 1
ATOM 1412 N N . VAL A 1 192 ? -18.319 -13.677 6.472 1.00 91.12 192 VAL A N 1
ATOM 1413 C CA . VAL A 1 192 ? -19.782 -13.810 6.631 1.00 91.12 192 VAL A CA 1
ATOM 1414 C C . VAL A 1 192 ? -20.208 -14.472 7.941 1.00 91.12 192 VAL A C 1
ATOM 1416 O O . VAL A 1 192 ? -21.374 -14.400 8.316 1.00 91.12 192 VAL A O 1
ATOM 1419 N N . SER A 1 193 ? -19.284 -15.126 8.643 1.00 90.69 193 SER A N 1
ATOM 1420 C CA . SER A 1 193 ? -19.577 -15.956 9.818 1.00 90.69 193 SER A CA 1
ATOM 1421 C C . SER A 1 193 ? -18.859 -15.489 11.084 1.00 90.69 193 SER A C 1
ATOM 1423 O O . SER A 1 193 ? -18.693 -16.273 12.018 1.00 90.69 193 SER A O 1
ATOM 1425 N N . PHE A 1 194 ? -18.395 -14.237 11.129 1.00 91.56 194 PHE A N 1
ATOM 1426 C CA . PHE A 1 194 ? -17.838 -13.688 12.360 1.00 91.56 194 PHE A CA 1
ATOM 1427 C C . PHE A 1 194 ? -18.962 -13.465 13.388 1.00 91.56 194 PHE A C 1
ATOM 1429 O O . PHE A 1 194 ? -20.044 -13.017 12.991 1.00 91.56 194 PHE A O 1
ATOM 1436 N N . PRO A 1 195 ? -18.739 -13.745 14.691 1.00 91.69 195 PRO A N 1
ATOM 1437 C CA . PRO A 1 195 ? -19.775 -13.600 15.719 1.00 91.69 195 PRO A CA 1
ATOM 1438 C C . PRO A 1 195 ? -20.369 -12.189 15.826 1.00 91.69 195 PRO A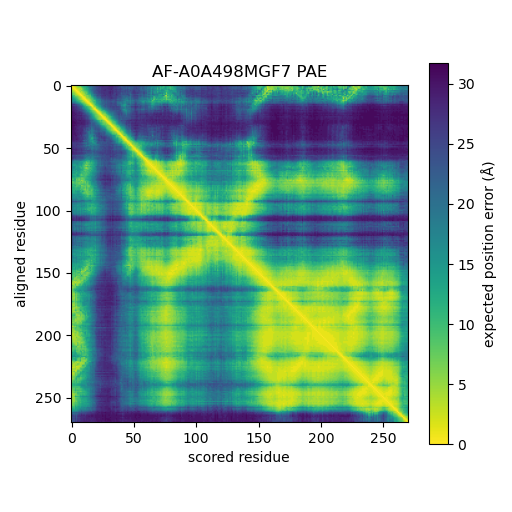 C 1
ATOM 1440 O O . PRO A 1 195 ? -21.559 -12.035 16.088 1.00 91.69 195 PRO A O 1
ATOM 1443 N N . ASP A 1 196 ? -19.549 -11.157 15.623 1.00 89.50 196 ASP A N 1
ATOM 1444 C CA . ASP A 1 196 ? -20.008 -9.771 15.547 1.00 89.50 196 ASP A CA 1
ATOM 1445 C C . ASP A 1 196 ? -20.397 -9.419 14.104 1.00 89.50 196 ASP A C 1
ATOM 1447 O O . ASP A 1 196 ? -19.540 -9.301 13.227 1.00 89.50 196 ASP A O 1
ATOM 1451 N N . SER A 1 197 ? -21.691 -9.208 13.851 1.00 91.94 197 SER A N 1
ATOM 1452 C CA . SER A 1 197 ? -22.198 -8.860 12.517 1.00 91.94 197 SER A CA 1
ATOM 1453 C C . SER A 1 197 ? -21.619 -7.553 11.968 1.00 91.94 197 SER A C 1
ATOM 1455 O O . SER A 1 197 ? -21.560 -7.373 10.753 1.00 91.94 197 SER A O 1
ATOM 1457 N N . SER A 1 198 ? -21.166 -6.650 12.842 1.00 91.50 198 SER A N 1
ATOM 1458 C CA . SER A 1 198 ? -20.526 -5.390 12.443 1.00 91.50 198 SER A CA 1
ATOM 1459 C C . SER A 1 198 ? -19.186 -5.642 11.750 1.00 91.50 198 SER A C 1
ATOM 1461 O O . SER A 1 198 ? -18.822 -4.911 10.833 1.00 91.50 198 SER A O 1
ATOM 1463 N N . VAL A 1 199 ? -18.476 -6.706 12.145 1.00 91.88 199 VAL A N 1
ATOM 1464 C CA . VAL A 1 199 ? -17.226 -7.141 11.502 1.00 91.88 199 VAL A CA 1
ATOM 1465 C C . VAL A 1 199 ? -17.506 -7.695 10.107 1.00 91.88 199 VAL A C 1
ATOM 1467 O O . VAL A 1 199 ? -16.780 -7.364 9.171 1.00 91.88 199 VAL A O 1
ATOM 1470 N N . ASN A 1 200 ? -18.581 -8.475 9.944 1.00 92.94 200 ASN A N 1
ATOM 1471 C CA . ASN A 1 200 ? -18.990 -8.986 8.632 1.00 92.94 200 ASN A CA 1
ATOM 1472 C C . ASN A 1 200 ? -19.321 -7.828 7.674 1.00 92.94 200 ASN A C 1
ATOM 1474 O O . ASN A 1 200 ? -18.800 -7.772 6.563 1.00 92.94 200 ASN A O 1
ATOM 1478 N N . ALA A 1 201 ? -20.108 -6.851 8.139 1.00 93.88 201 ALA A N 1
ATOM 1479 C CA . ALA A 1 201 ? -20.453 -5.663 7.356 1.00 93.88 201 ALA A CA 1
ATOM 1480 C C . ALA A 1 201 ? -19.222 -4.803 7.003 1.00 93.88 201 ALA A C 1
ATOM 1482 O O . ALA A 1 201 ? -19.114 -4.306 5.881 1.00 93.88 201 ALA A O 1
ATOM 1483 N N . ALA A 1 202 ? -18.274 -4.648 7.935 1.00 92.75 202 ALA A N 1
ATOM 1484 C CA . ALA A 1 202 ? -17.024 -3.929 7.688 1.00 92.75 202 ALA A CA 1
ATOM 1485 C C . ALA A 1 202 ? -16.153 -4.637 6.638 1.00 92.75 202 ALA 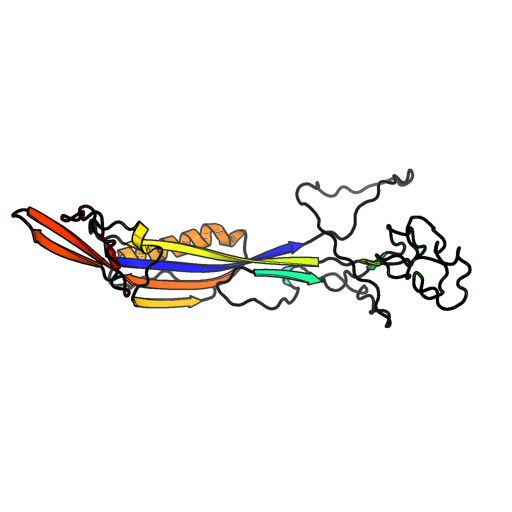A C 1
ATOM 1487 O O . ALA A 1 202 ? -15.637 -3.990 5.729 1.00 92.75 202 ALA A O 1
ATOM 1488 N N . SER A 1 203 ? -16.038 -5.966 6.724 1.00 94.25 203 SER A N 1
ATOM 1489 C CA . SER A 1 203 ? -15.335 -6.778 5.728 1.00 94.25 203 SER A CA 1
ATOM 1490 C C . SER A 1 203 ? -15.988 -6.672 4.347 1.00 94.25 203 SER A C 1
ATOM 1492 O O . SER A 1 203 ? -15.290 -6.438 3.363 1.00 94.25 203 SER A O 1
ATOM 1494 N N . GLU A 1 204 ? -17.318 -6.761 4.266 1.00 94.06 204 GLU A N 1
ATOM 1495 C CA . GLU A 1 204 ? -18.056 -6.600 3.009 1.00 94.06 204 GLU A CA 1
ATOM 1496 C C . GLU A 1 204 ? -17.827 -5.220 2.380 1.00 94.06 204 GLU A C 1
ATOM 1498 O O . GLU A 1 204 ? -17.523 -5.136 1.187 1.00 94.06 204 GLU A O 1
ATOM 1503 N N . SER A 1 205 ? -17.928 -4.141 3.167 1.00 93.25 205 SER A N 1
ATOM 1504 C CA . SER A 1 205 ? -17.688 -2.785 2.657 1.00 93.25 205 SER A CA 1
ATOM 1505 C C . SER A 1 205 ? -16.253 -2.619 2.174 1.00 93.25 205 SER A C 1
ATOM 1507 O O . SER A 1 205 ? -16.053 -2.148 1.058 1.00 93.25 205 SER A O 1
ATOM 1509 N N . GLY A 1 206 ? -15.269 -3.080 2.953 1.00 90.88 206 GLY A N 1
ATOM 1510 C CA . GLY A 1 206 ? -13.857 -2.995 2.587 1.00 90.88 206 GLY A CA 1
ATOM 1511 C C . GLY A 1 206 ? -13.549 -3.716 1.274 1.00 90.88 206 GLY A C 1
ATOM 1512 O O . GLY A 1 206 ? -12.937 -3.130 0.380 1.00 90.88 206 GLY A O 1
ATOM 1513 N N . VAL A 1 207 ? -14.020 -4.959 1.113 1.00 91.62 207 VAL A N 1
ATOM 1514 C CA . VAL A 1 207 ? -13.816 -5.734 -0.125 1.00 91.62 207 VAL A CA 1
ATOM 1515 C C . VAL A 1 207 ? -14.496 -5.055 -1.315 1.00 91.62 207 VAL A C 1
ATOM 1517 O O . VAL A 1 207 ? -13.880 -4.894 -2.372 1.00 91.62 207 VAL A O 1
ATOM 1520 N N . ARG A 1 208 ? -15.744 -4.603 -1.144 1.00 91.25 208 ARG A N 1
ATOM 1521 C CA . ARG A 1 208 ? -16.523 -3.955 -2.206 1.00 91.25 208 ARG A CA 1
ATOM 1522 C C . ARG A 1 208 ? -15.925 -2.617 -2.636 1.00 91.25 208 ARG A C 1
ATOM 1524 O O . ARG A 1 208 ? -15.816 -2.363 -3.833 1.00 91.25 208 ARG A O 1
ATOM 1531 N N . GLU A 1 209 ? -15.539 -1.766 -1.690 1.00 89.25 209 GLU A N 1
ATOM 1532 C CA . GLU A 1 209 ? -14.904 -0.472 -1.965 1.00 89.25 209 GLU A CA 1
ATOM 1533 C C . GLU A 1 209 ? -13.587 -0.658 -2.705 1.00 89.25 209 GLU A C 1
ATOM 1535 O O . GLU A 1 209 ? -13.331 0.016 -3.701 1.00 89.25 209 GLU A O 1
ATOM 1540 N N . HIS A 1 210 ? -12.782 -1.621 -2.263 1.00 86.00 210 HIS A N 1
ATOM 1541 C CA . HIS A 1 210 ? -11.524 -1.930 -2.912 1.00 86.00 210 HIS A CA 1
ATOM 1542 C C . HIS A 1 210 ? -11.741 -2.417 -4.355 1.00 86.00 210 HIS A C 1
ATOM 1544 O O . HIS A 1 210 ? -11.087 -1.953 -5.290 1.00 86.00 210 HIS A O 1
ATOM 1550 N N . GLN A 1 211 ? -12.701 -3.315 -4.578 1.00 85.94 211 GLN A N 1
ATOM 1551 C CA . GLN A 1 211 ? -13.040 -3.751 -5.931 1.00 85.94 211 GLN A CA 1
ATOM 1552 C C . GLN A 1 211 ? -13.528 -2.579 -6.796 1.00 85.94 211 GLN A C 1
ATOM 1554 O O . GLN A 1 211 ? -13.073 -2.428 -7.927 1.00 85.94 211 GLN A O 1
ATOM 1559 N N . ALA A 1 212 ? -14.390 -1.712 -6.261 1.00 87.50 212 ALA A N 1
ATOM 1560 C CA . ALA A 1 212 ? -14.908 -0.552 -6.982 1.00 87.50 212 ALA A CA 1
ATOM 1561 C C . ALA A 1 212 ? -13.814 0.462 -7.359 1.00 87.50 212 ALA A C 1
ATOM 1563 O O . ALA A 1 212 ? -13.868 1.045 -8.438 1.00 87.50 212 ALA A O 1
ATOM 1564 N N . GLN A 1 213 ? -12.821 0.669 -6.491 1.00 84.69 213 GLN A N 1
ATOM 1565 C CA . GLN A 1 213 ? -11.749 1.639 -6.721 1.00 84.69 213 GLN A CA 1
ATOM 1566 C C . GLN A 1 213 ? -10.676 1.134 -7.692 1.00 84.69 213 GLN A C 1
ATOM 1568 O O . GLN A 1 213 ? -10.124 1.927 -8.455 1.00 84.69 213 GLN A O 1
ATOM 1573 N N . PHE A 1 214 ? -10.369 -0.167 -7.666 1.00 83.06 214 PHE A N 1
ATOM 1574 C CA . PHE A 1 214 ? -9.138 -0.675 -8.278 1.00 83.06 214 PHE A CA 1
ATOM 1575 C C . PHE A 1 214 ? -9.343 -1.696 -9.395 1.00 83.06 214 PHE A C 1
ATOM 1577 O O . PHE A 1 214 ? -8.420 -1.901 -10.180 1.00 83.06 214 PHE A O 1
ATOM 1584 N N . ALA A 1 215 ? -10.527 -2.306 -9.532 1.00 77.56 215 ALA A N 1
ATOM 1585 C CA . ALA A 1 215 ? -10.747 -3.363 -10.526 1.00 77.56 215 ALA A CA 1
ATOM 1586 C C . ALA A 1 215 ? -10.56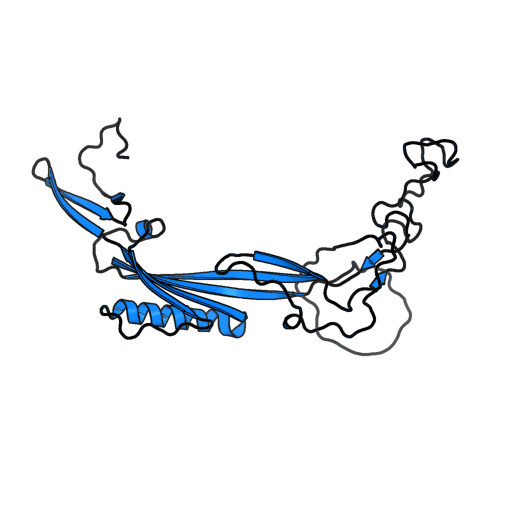4 -2.902 -11.984 1.00 77.56 215 ALA A C 1
ATOM 1588 O O . ALA A 1 215 ? -10.306 -3.731 -12.854 1.00 77.56 215 ALA A O 1
ATOM 1589 N N . THR A 1 216 ? -10.708 -1.604 -12.267 1.00 75.62 216 THR A N 1
ATOM 1590 C CA . THR A 1 216 ? -10.610 -1.055 -13.630 1.00 75.62 216 THR A CA 1
ATOM 1591 C C . THR A 1 216 ? -9.281 -0.366 -13.931 1.00 75.62 216 THR A C 1
ATOM 1593 O O . THR A 1 216 ? -8.970 -0.146 -15.098 1.00 75.62 216 THR A O 1
ATOM 1596 N N . THR A 1 217 ? -8.519 0.025 -12.909 1.00 73.19 217 THR A N 1
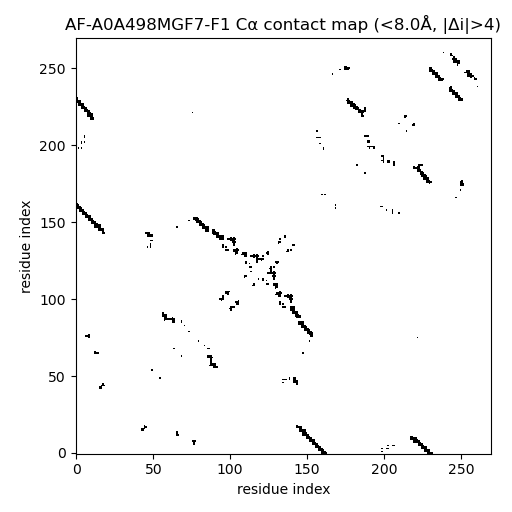ATOM 1597 C CA . THR A 1 217 ? -7.328 0.886 -13.043 1.00 73.19 217 THR A CA 1
ATOM 1598 C C . THR A 1 217 ? -6.023 0.157 -12.750 1.00 73.19 217 THR A C 1
ATOM 1600 O O . THR A 1 217 ? -4.986 0.541 -13.290 1.00 73.19 217 THR A O 1
ATOM 1603 N N . CYS A 1 218 ? -6.070 -0.907 -11.949 1.00 73.50 218 CYS A N 1
ATOM 1604 C CA . CYS A 1 218 ? -4.896 -1.632 -11.486 1.00 73.50 218 CYS A CA 1
ATOM 1605 C C . CYS A 1 218 ? -5.102 -3.140 -11.605 1.00 73.50 218 CYS A C 1
ATOM 1607 O O . CYS A 1 218 ? -6.223 -3.650 -11.550 1.00 73.50 218 CYS A O 1
ATOM 1609 N N . ARG A 1 219 ? -3.998 -3.882 -11.688 1.00 79.88 219 ARG A N 1
ATOM 1610 C CA . ARG A 1 219 ? -4.032 -5.320 -11.437 1.00 79.88 219 ARG A CA 1
ATOM 1611 C C . ARG A 1 219 ? -3.809 -5.557 -9.945 1.00 79.88 219 ARG A C 1
ATOM 1613 O O . ARG A 1 219 ? -2.813 -5.112 -9.381 1.00 79.88 219 ARG A O 1
ATOM 1620 N N . ILE A 1 220 ? -4.743 -6.260 -9.311 1.00 81.38 220 ILE A N 1
ATOM 1621 C CA . ILE A 1 220 ? -4.605 -6.714 -7.924 1.00 81.38 220 ILE A CA 1
ATOM 1622 C C . ILE A 1 220 ? -3.747 -7.980 -7.935 1.00 81.38 220 ILE A C 1
ATOM 1624 O O . ILE A 1 220 ? -4.089 -8.958 -8.600 1.00 81.38 220 ILE A O 1
ATOM 1628 N N . LEU A 1 221 ? -2.616 -7.947 -7.233 1.00 84.56 221 LEU A N 1
ATOM 1629 C CA . LEU A 1 221 ? -1.692 -9.081 -7.148 1.00 84.56 221 LEU A CA 1
ATOM 1630 C C . LEU A 1 221 ? -2.032 -9.997 -5.977 1.00 84.56 221 LEU A C 1
ATOM 1632 O O . LEU A 1 221 ? -1.963 -11.219 -6.099 1.00 84.56 221 LEU A O 1
ATOM 1636 N N . GLN A 1 222 ? -2.359 -9.390 -4.839 1.00 88.31 222 GLN A N 1
ATOM 1637 C CA . GLN A 1 222 ? -2.687 -10.085 -3.605 1.00 88.31 222 GLN A CA 1
ATOM 1638 C C . GLN A 1 222 ? -3.507 -9.164 -2.703 1.00 88.31 222 GLN A C 1
ATOM 1640 O O . GLN A 1 222 ? -3.231 -7.968 -2.605 1.00 88.31 222 GLN A O 1
ATOM 1645 N N . GLN A 1 223 ? -4.466 -9.732 -1.986 1.00 90.81 223 GLN A N 1
ATOM 1646 C CA . GLN A 1 223 ? -5.154 -9.082 -0.882 1.00 90.81 223 GLN A CA 1
ATOM 1647 C C . GLN A 1 223 ? -4.901 -9.844 0.412 1.00 90.81 223 GLN A C 1
ATOM 1649 O O . GLN A 1 223 ? -4.724 -11.063 0.419 1.00 90.81 223 GLN A O 1
ATOM 1654 N N . ARG A 1 224 ? -4.878 -9.112 1.522 1.00 92.62 224 ARG A N 1
ATOM 1655 C CA . ARG A 1 224 ? -4.832 -9.674 2.865 1.00 92.62 224 ARG A CA 1
ATOM 1656 C C . ARG A 1 224 ? -5.828 -8.955 3.748 1.00 92.62 224 ARG A C 1
ATOM 1658 O O . ARG A 1 224 ? -5.707 -7.750 3.957 1.00 92.62 224 ARG A O 1
ATOM 1665 N N . GLN A 1 225 ? -6.752 -9.709 4.319 1.00 93.50 225 GLN A N 1
ATOM 1666 C CA . GLN A 1 225 ? -7.665 -9.204 5.327 1.00 93.50 225 GLN A CA 1
ATOM 1667 C C . GLN A 1 225 ? -7.240 -9.696 6.709 1.00 93.50 225 GLN A C 1
ATOM 1669 O O . GLN A 1 225 ? -6.965 -10.879 6.899 1.00 93.50 225 GLN A O 1
ATOM 1674 N N . THR A 1 226 ? -7.216 -8.794 7.683 1.00 93.19 226 THR A N 1
ATOM 1675 C CA . THR A 1 226 ? -6.877 -9.087 9.074 1.00 93.19 226 THR A CA 1
ATOM 1676 C C . THR A 1 226 ? -7.977 -8.558 9.982 1.00 93.19 226 THR A C 1
ATOM 1678 O O . THR A 1 226 ? -8.385 -7.405 9.854 1.00 93.19 226 THR A O 1
ATOM 1681 N N . ILE A 1 227 ? -8.431 -9.375 10.928 1.00 93.31 227 ILE A N 1
ATOM 1682 C CA . ILE A 1 227 ? -9.306 -8.938 12.021 1.00 93.31 227 ILE A CA 1
ATOM 1683 C C . ILE A 1 227 ? -8.475 -8.952 13.296 1.00 93.31 227 ILE A C 1
ATOM 1685 O O . ILE A 1 227 ? -7.889 -9.979 13.644 1.00 93.31 227 ILE A O 1
ATOM 1689 N N . GLU A 1 228 ? -8.418 -7.816 13.980 1.00 92.88 228 GLU A N 1
ATOM 1690 C CA . GLU A 1 228 ? -7.666 -7.637 15.215 1.00 92.88 228 GLU A CA 1
ATOM 1691 C C . GLU A 1 228 ? -8.594 -7.238 16.361 1.00 92.88 228 GLU A C 1
ATOM 1693 O O . GLU A 1 228 ? -9.353 -6.272 16.261 1.00 92.88 228 GLU A O 1
ATOM 1698 N N . LEU A 1 229 ? -8.487 -7.955 17.475 1.00 91.31 229 LEU A N 1
ATOM 1699 C CA . LEU A 1 229 ? -9.110 -7.597 18.735 1.00 91.31 229 LEU A CA 1
ATOM 1700 C C . LEU A 1 229 ? -8.178 -6.676 19.509 1.00 91.31 229 LEU A C 1
ATOM 1702 O O . LEU A 1 229 ? -7.077 -7.050 19.911 1.00 91.31 229 LEU A O 1
ATOM 1706 N N . ILE A 1 230 ? -8.643 -5.463 19.763 1.00 91.62 230 ILE A N 1
ATOM 1707 C CA . ILE A 1 230 ? -7.932 -4.498 20.587 1.00 91.62 230 ILE A CA 1
ATOM 1708 C C . ILE A 1 230 ? -8.561 -4.503 21.984 1.00 91.62 230 ILE A C 1
ATOM 1710 O O . ILE A 1 230 ? -9.720 -4.075 22.129 1.00 91.62 230 ILE A O 1
ATOM 1714 N N . PRO A 1 231 ? -7.828 -4.938 23.026 1.00 91.38 231 PRO A N 1
ATOM 1715 C CA . PRO A 1 231 ? -8.313 -4.848 24.393 1.00 91.38 231 PRO A CA 1
ATOM 1716 C C . PRO A 1 231 ? -8.385 -3.376 24.807 1.00 91.38 231 PRO A C 1
ATOM 1718 O O . PRO A 1 231 ? -7.438 -2.614 24.615 1.00 91.38 231 PRO A O 1
ATOM 1721 N N . ILE A 1 232 ? -9.532 -2.973 25.353 1.00 91.62 232 ILE A N 1
ATOM 1722 C CA . ILE A 1 232 ? -9.742 -1.643 25.928 1.00 91.62 232 ILE A CA 1
ATOM 1723 C C . ILE A 1 232 ? -10.498 -1.824 27.234 1.00 91.62 232 ILE A C 1
ATOM 1725 O O . ILE A 1 232 ? -11.640 -2.282 27.243 1.00 91.62 232 ILE A O 1
ATOM 1729 N N . THR A 1 233 ? -9.862 -1.425 28.325 1.00 91.44 233 THR A N 1
ATOM 1730 C CA . THR A 1 233 ? -10.411 -1.503 29.673 1.00 91.44 233 THR A CA 1
ATOM 1731 C C . THR A 1 233 ? -10.674 -0.096 30.171 1.00 91.44 233 THR A C 1
ATOM 1733 O O . THR A 1 233 ? -9.755 0.710 30.304 1.00 91.44 233 THR A O 1
ATOM 1736 N N . ARG A 1 234 ? -11.939 0.204 30.460 1.00 92.88 234 ARG A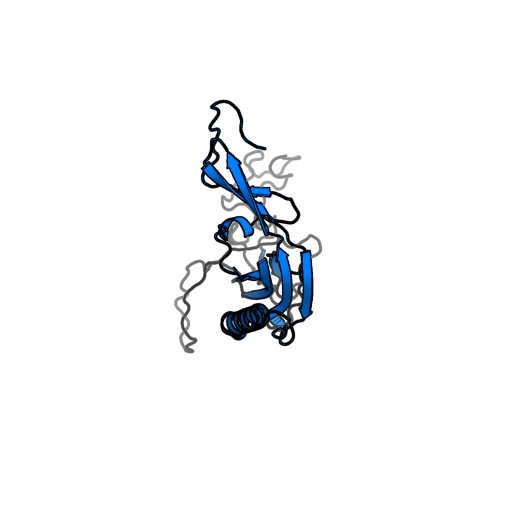 N 1
ATOM 1737 C CA . ARG A 1 234 ? -12.348 1.459 31.091 1.00 92.88 234 ARG A CA 1
ATOM 1738 C C . ARG A 1 234 ? -12.316 1.288 32.603 1.00 92.88 234 ARG A C 1
ATOM 1740 O O . ARG A 1 234 ? -13.075 0.493 33.150 1.00 92.88 234 ARG A O 1
ATOM 1747 N N . VAL A 1 235 ? -11.463 2.051 33.274 1.00 92.75 235 VAL A N 1
ATOM 1748 C CA . VAL A 1 235 ? -11.304 1.999 34.726 1.00 92.75 235 VAL A CA 1
ATOM 1749 C C . VAL A 1 235 ? -11.971 3.211 35.355 1.00 92.75 235 VAL A C 1
ATOM 1751 O O . VAL A 1 235 ? -11.682 4.353 35.000 1.00 92.75 235 VAL A O 1
ATOM 1754 N N . HIS A 1 236 ? -12.859 2.948 36.309 1.00 92.56 236 HIS A N 1
ATOM 1755 C CA . HIS A 1 236 ? -13.477 3.958 37.156 1.00 92.56 236 HIS A CA 1
ATOM 1756 C C . HIS A 1 236 ? -12.748 3.992 38.493 1.00 92.56 236 HIS A C 1
ATOM 1758 O O . HIS A 1 236 ? -12.553 2.950 39.116 1.00 92.56 236 HIS A O 1
ATOM 1764 N N . TYR A 1 237 ? -12.360 5.179 38.941 1.00 89.56 237 TYR A N 1
ATOM 1765 C CA . TYR A 1 237 ? -11.699 5.353 40.229 1.00 89.56 237 TYR A CA 1
ATOM 1766 C C . TYR A 1 237 ? -12.223 6.596 40.942 1.00 89.56 237 TYR A C 1
ATOM 1768 O O . TYR A 1 237 ? -12.718 7.528 40.308 1.00 89.56 237 TYR A O 1
ATOM 1776 N N . ALA A 1 238 ? -12.132 6.599 42.268 1.00 91.25 238 ALA A N 1
ATOM 1777 C CA . ALA A 1 238 ? -12.491 7.742 43.094 1.00 91.25 238 ALA A CA 1
ATOM 1778 C C . ALA A 1 238 ? -11.221 8.449 43.581 1.00 91.25 238 ALA A C 1
ATOM 1780 O O . ALA A 1 238 ? -10.278 7.801 44.031 1.00 91.25 238 ALA A O 1
ATOM 1781 N N . TRP A 1 239 ? -11.203 9.776 43.497 1.00 87.88 239 TRP A N 1
ATOM 1782 C CA . TRP A 1 239 ? -10.131 10.630 44.003 1.00 87.88 239 TRP A CA 1
ATOM 1783 C C . TRP A 1 239 ? -10.731 11.935 44.532 1.00 87.88 239 TRP A C 1
ATOM 1785 O O . TRP A 1 239 ? -11.493 12.579 43.815 1.00 87.88 239 TRP A O 1
ATOM 1795 N N . ASN A 1 240 ? -10.402 12.338 45.767 1.00 88.44 240 ASN A N 1
ATOM 1796 C CA . ASN A 1 240 ? -10.973 13.526 46.426 1.00 88.44 240 ASN A CA 1
ATOM 1797 C C . ASN A 1 240 ? -12.505 13.626 46.265 1.00 88.44 240 ASN A C 1
ATOM 1799 O O . ASN A 1 240 ? -13.014 14.642 45.794 1.00 88.44 240 ASN A O 1
ATOM 1803 N N . GLU A 1 241 ? -13.221 12.540 46.579 1.00 91.25 241 GLU A N 1
ATOM 1804 C CA . GLU A 1 241 ? -14.693 12.437 46.486 1.00 91.25 241 GLU A CA 1
ATOM 1805 C C . GLU A 1 241 ? -15.278 12.611 45.069 1.00 91.25 241 GLU A C 1
ATOM 1807 O O . GLU A 1 241 ? -16.494 12.622 44.888 1.00 91.25 241 GLU A O 1
ATOM 1812 N N . LYS A 1 242 ? -14.431 12.688 44.034 1.00 90.06 242 LYS A N 1
ATOM 1813 C CA . LYS A 1 242 ? -14.835 12.762 42.627 1.00 90.06 242 LYS A CA 1
ATOM 1814 C C . LYS A 1 242 ? -14.533 11.454 41.913 1.00 90.06 242 LYS A C 1
ATOM 1816 O O . LYS A 1 242 ? -13.487 10.837 42.111 1.00 90.06 242 LYS A O 1
ATOM 1821 N N . THR A 1 243 ? -15.449 11.032 41.050 1.00 91.31 243 THR A N 1
ATOM 1822 C CA . THR A 1 243 ? -15.249 9.874 40.175 1.00 91.31 243 THR A CA 1
ATOM 1823 C C . THR A 1 243 ? -14.540 10.296 38.897 1.00 91.31 243 THR A C 1
ATOM 1825 O O . THR A 1 243 ? -15.005 11.190 38.191 1.00 91.31 243 THR A O 1
ATOM 1828 N N . HIS A 1 244 ? -13.456 9.608 38.576 1.00 91.44 244 HIS A N 1
ATOM 1829 C CA . HIS A 1 244 ? -12.646 9.817 37.388 1.00 91.44 244 HIS A CA 1
ATOM 1830 C C . HIS A 1 244 ? -12.584 8.539 36.550 1.00 91.44 244 HIS A C 1
ATOM 1832 O O . HIS A 1 244 ? -12.908 7.441 37.015 1.00 91.44 244 HIS A O 1
ATOM 1838 N N . ILE A 1 245 ? -12.181 8.697 35.289 1.00 91.75 245 ILE A N 1
ATOM 1839 C CA . ILE A 1 245 ? -12.066 7.599 34.332 1.00 91.75 245 ILE A CA 1
ATOM 1840 C C . ILE A 1 245 ? -10.709 7.679 33.635 1.00 91.75 245 ILE A C 1
ATOM 1842 O O . ILE A 1 245 ? -10.260 8.753 33.223 1.00 91.75 245 ILE A O 1
ATOM 1846 N N . TYR A 1 246 ? -10.080 6.523 33.467 1.00 93.44 246 TYR A N 1
ATOM 1847 C CA . TYR A 1 246 ? -9.002 6.336 32.505 1.00 93.44 246 TYR A CA 1
ATOM 1848 C C . TYR A 1 246 ? -9.220 5.043 31.721 1.00 93.44 246 TYR A C 1
ATOM 1850 O O . TYR A 1 246 ? -10.019 4.185 32.100 1.00 93.44 246 TYR A O 1
ATOM 1858 N N . PHE A 1 247 ? -8.522 4.922 30.604 1.00 93.69 247 PHE A N 1
ATOM 1859 C CA . PHE A 1 247 ? -8.553 3.762 29.734 1.00 93.69 247 PHE A CA 1
ATOM 1860 C C . PHE A 1 247 ? -7.171 3.128 29.685 1.00 93.69 247 PHE A C 1
ATOM 1862 O O . PHE A 1 247 ? -6.176 3.838 29.563 1.00 93.69 247 PHE A O 1
ATOM 1869 N N . VAL A 1 248 ? -7.127 1.801 29.740 1.00 93.00 248 VAL A N 1
ATOM 1870 C CA . VAL A 1 248 ? -5.957 1.000 29.368 1.00 93.00 248 VAL A CA 1
ATOM 1871 C C . VAL A 1 248 ? -6.274 0.341 28.035 1.00 93.00 248 VAL A C 1
ATOM 1873 O O . VAL A 1 248 ? -7.343 -0.253 27.905 1.00 93.00 248 VAL A O 1
ATOM 1876 N N . TYR A 1 249 ? -5.408 0.478 27.035 1.00 91.88 249 TYR A N 1
ATOM 1877 C CA . TYR A 1 249 ? -5.702 0.038 25.673 1.00 91.88 249 TYR A CA 1
ATOM 1878 C C . TYR A 1 249 ? -4.490 -0.548 24.947 1.00 91.88 249 TYR A C 1
ATOM 1880 O O . TYR A 1 249 ? -3.340 -0.204 25.233 1.00 91.88 249 TYR A O 1
ATOM 1888 N N . GLY A 1 250 ? -4.783 -1.410 23.970 1.00 90.94 250 GLY A N 1
ATOM 1889 C CA . GLY A 1 250 ? -3.781 -2.117 23.174 1.00 90.94 250 GLY A CA 1
ATOM 1890 C C . GLY A 1 250 ? -3.111 -3.249 23.946 1.00 90.94 250 GLY A C 1
ATOM 1891 O O . GLY A 1 250 ? -3.177 -3.324 25.174 1.00 90.94 250 GLY A O 1
ATOM 1892 N N . THR A 1 251 ? -2.441 -4.142 23.226 1.00 89.19 251 THR A N 1
ATOM 1893 C CA . THR A 1 251 ? -1.617 -5.196 23.846 1.00 89.19 251 THR A CA 1
ATOM 1894 C C . THR A 1 251 ? -0.381 -4.628 24.549 1.00 89.19 251 THR A C 1
ATOM 1896 O O . THR A 1 251 ? 0.240 -5.289 25.377 1.00 89.19 251 THR A O 1
ATOM 1899 N N . GLU A 1 252 ? -0.041 -3.373 24.260 1.00 90.75 252 GLU A N 1
ATOM 1900 C CA . GLU A 1 252 ? 1.018 -2.605 24.907 1.00 90.75 252 GLU A CA 1
ATOM 1901 C C . GLU A 1 252 ? 0.592 -1.991 26.251 1.00 90.75 252 GLU A C 1
ATOM 1903 O O . GLU A 1 252 ? 1.435 -1.416 26.932 1.00 90.75 252 GLU A O 1
ATOM 1908 N N . HIS A 1 253 ? -0.685 -2.101 26.642 1.00 91.25 253 HIS A N 1
ATOM 1909 C CA . HIS A 1 253 ? -1.228 -1.553 27.894 1.00 91.25 253 HIS A CA 1
ATOM 1910 C C . HIS A 1 253 ? -1.021 -0.036 28.058 1.00 91.25 253 HIS A C 1
ATOM 1912 O O . HIS A 1 253 ? -0.743 0.455 29.153 1.00 91.25 253 HIS A O 1
ATOM 1918 N N . LYS A 1 254 ? -1.179 0.735 26.975 1.00 92.94 254 LYS A N 1
ATOM 1919 C CA . LYS A 1 254 ? -1.082 2.199 27.037 1.00 92.94 254 LYS A CA 1
ATOM 1920 C C . LYS A 1 254 ? -2.225 2.782 27.859 1.00 92.94 254 LYS A C 1
ATOM 1922 O O . LYS A 1 254 ? -3.339 2.265 27.839 1.00 92.94 254 LYS A O 1
ATOM 1927 N N . VAL A 1 255 ? -1.960 3.895 28.538 1.00 92.25 255 VAL A N 1
ATOM 1928 C CA . VAL A 1 255 ? -2.943 4.584 29.381 1.00 92.25 255 VAL A CA 1
ATOM 1929 C C . VAL A 1 255 ? -3.395 5.882 28.719 1.00 92.25 255 VAL A C 1
ATOM 1931 O O . VAL A 1 255 ? -2.583 6.656 28.217 1.00 92.25 255 VAL A O 1
ATOM 1934 N N . TYR A 1 256 ? -4.702 6.132 28.717 1.00 91.94 256 TYR A N 1
ATOM 1935 C CA . TYR A 1 256 ? -5.293 7.394 28.283 1.00 91.94 256 TYR A CA 1
ATOM 1936 C C . TYR A 1 256 ? -6.264 7.923 29.337 1.00 91.94 256 TYR A C 1
ATOM 1938 O O . TYR A 1 256 ? -7.144 7.209 29.814 1.00 91.94 256 TYR A O 1
ATOM 1946 N N . THR A 1 257 ? -6.147 9.204 29.671 1.00 90.81 257 THR A N 1
ATOM 1947 C CA . THR A 1 257 ? -7.131 9.920 30.484 1.00 90.81 257 THR A CA 1
ATOM 1948 C C . THR A 1 257 ? -7.260 11.349 29.980 1.00 90.81 257 THR A C 1
ATOM 1950 O O . THR A 1 257 ? -6.270 11.974 29.602 1.00 90.81 257 THR A O 1
ATOM 1953 N N . LYS A 1 258 ? -8.491 11.863 29.959 1.00 85.62 258 LYS A N 1
ATOM 1954 C CA . LYS A 1 258 ? -8.768 13.245 29.561 1.00 85.62 258 LYS A CA 1
ATOM 1955 C C . LYS A 1 258 ? -8.434 14.229 30.684 1.00 85.62 258 LYS A C 1
ATOM 1957 O O . LYS A 1 258 ? -7.806 15.254 30.443 1.00 85.62 258 LYS A O 1
ATOM 1962 N N . ASP A 1 259 ? -8.822 13.882 31.911 1.00 82.19 259 ASP A N 1
ATOM 1963 C CA . ASP A 1 259 ? -8.827 14.784 33.062 1.00 82.19 259 ASP A CA 1
ATOM 1964 C C . ASP A 1 259 ? -8.096 14.147 34.253 1.00 82.19 259 ASP A C 1
ATOM 1966 O O . ASP A 1 259 ? -8.709 13.718 35.236 1.00 82.19 259 ASP A O 1
ATOM 1970 N N . TYR A 1 260 ? -6.761 14.078 34.154 1.00 81.69 260 TYR A N 1
ATOM 1971 C CA . TYR A 1 260 ? -5.919 13.576 35.241 1.00 81.69 260 TYR A CA 1
ATOM 1972 C C . TYR A 1 260 ? -5.971 14.527 36.457 1.00 81.69 260 TYR A C 1
ATOM 1974 O O . TYR A 1 260 ? -5.669 15.717 36.312 1.00 81.69 260 TYR A O 1
ATOM 1982 N N . PRO A 1 261 ? -6.331 14.039 37.661 1.00 77.44 261 PRO A N 1
ATOM 1983 C CA . PRO A 1 261 ? -6.618 14.886 38.821 1.00 77.44 261 PRO A CA 1
ATOM 1984 C C . PRO A 1 261 ? -5.382 15.536 39.456 1.00 77.44 261 PRO A C 1
ATOM 1986 O O . PRO A 1 261 ? -5.519 16.556 40.127 1.00 77.44 261 PRO A O 1
ATOM 1989 N N . ALA A 1 262 ? -4.180 14.992 39.243 1.00 71.56 262 ALA A N 1
ATOM 1990 C CA . ALA A 1 262 ? -2.940 15.525 39.803 1.00 71.56 262 ALA A CA 1
ATOM 1991 C C . ALA A 1 262 ? -2.042 16.103 38.698 1.00 71.56 262 ALA A C 1
ATOM 1993 O O . ALA A 1 262 ? -1.096 15.465 38.244 1.00 71.56 262 ALA A O 1
ATOM 1994 N N . LYS A 1 263 ? -2.310 17.335 38.252 1.00 63.69 263 LYS A N 1
ATOM 1995 C CA . LYS A 1 263 ? -1.395 18.067 37.356 1.00 63.69 263 LYS A CA 1
ATOM 1996 C C . LYS A 1 263 ? -0.181 18.559 38.153 1.00 63.69 263 LYS A C 1
ATOM 1998 O O . LYS A 1 263 ? -0.113 19.721 38.535 1.00 63.69 263 LYS A O 1
ATOM 2003 N N . CYS A 1 264 ? 0.753 17.667 38.472 1.00 55.88 264 CYS A N 1
ATOM 2004 C CA . CYS A 1 264 ? 2.035 18.064 39.047 1.00 55.88 264 CYS A CA 1
ATOM 2005 C C . CYS A 1 264 ? 2.921 18.638 37.932 1.00 55.88 264 CYS A C 1
ATOM 2007 O O . CYS A 1 264 ? 3.104 17.992 36.902 1.00 55.88 264 CYS A O 1
ATOM 2009 N N . CYS A 1 265 ? 3.499 19.824 38.138 1.00 53.75 265 CYS A N 1
ATOM 2010 C CA . CYS A 1 265 ? 4.346 20.530 37.166 1.00 53.75 265 CYS A CA 1
ATOM 2011 C C . CYS A 1 265 ? 5.667 19.805 36.812 1.00 53.75 265 CYS A C 1
ATOM 2013 O O . CYS A 1 265 ? 6.482 20.364 36.083 1.00 53.75 265 CYS A O 1
ATOM 2015 N N . CYS A 1 266 ? 5.897 18.592 37.332 1.00 50.09 266 CYS A N 1
ATOM 2016 C CA . CYS A 1 266 ? 7.210 17.944 37.365 1.00 50.09 266 CYS A CA 1
ATOM 2017 C C . CYS A 1 266 ? 7.228 16.496 36.845 1.00 50.09 266 CYS A C 1
ATOM 2019 O O . CYS A 1 266 ? 8.296 15.890 36.829 1.00 50.09 266 CYS A O 1
ATOM 2021 N N . CYS A 1 267 ? 6.088 15.899 36.479 1.00 43.72 267 CYS A N 1
ATOM 2022 C CA . CYS A 1 267 ? 6.043 14.471 36.151 1.00 43.72 267 CYS A CA 1
ATOM 2023 C C . CYS A 1 267 ? 5.182 14.204 34.917 1.00 43.72 267 CYS A C 1
ATOM 2025 O O . CYS A 1 267 ? 3.955 14.284 34.965 1.00 43.72 267 CYS A O 1
ATOM 2027 N N . SER A 1 268 ? 5.836 13.847 33.816 1.00 40.12 268 SER A N 1
ATOM 2028 C CA . SER A 1 268 ? 5.214 13.135 32.703 1.00 40.12 268 SER A CA 1
ATOM 2029 C C . SER A 1 268 ? 4.927 11.707 33.162 1.00 40.12 268 SER A C 1
ATOM 2031 O O . SER A 1 268 ? 5.826 11.023 33.649 1.00 40.12 268 SER A O 1
ATOM 2033 N N . ILE A 1 269 ? 3.685 11.251 33.014 1.00 48.81 269 ILE A N 1
ATOM 2034 C CA . ILE A 1 269 ? 3.374 9.824 33.134 1.00 48.81 269 ILE A CA 1
ATOM 2035 C C . ILE A 1 269 ? 3.952 9.162 31.876 1.00 48.81 269 ILE A C 1
ATOM 2037 O O . ILE A 1 269 ? 3.537 9.502 30.767 1.00 48.81 269 ILE A O 1
ATOM 2041 N N . LEU A 1 270 ? 4.973 8.323 32.078 1.00 36.97 270 LEU A N 1
ATOM 2042 C CA . LEU A 1 270 ? 5.597 7.449 31.078 1.00 36.97 270 LEU A CA 1
ATOM 2043 C C . LEU A 1 270 ? 4.715 6.227 30.811 1.00 36.97 270 LEU A C 1
ATOM 2045 O O . LEU A 1 270 ? 4.166 5.688 31.799 1.00 36.97 270 LEU A O 1
#

Sequence (270 aa):
MDRTHLLSDQDEAHPSPSCPAGSYADPNTTDGATAPPADLMPVVPGYESLGPNGQVVDGYGVAPAPWSIPVPIPSLFQDCVKSVRVPHTSTVKTRCGSCSGRGRNASDQRCTMCQGSGMIRCHSCGGVGSITCKTCKGKGKLLCFIKLKITWKNNIHVSVIDKRSGFPVELLDKITGEKLLTDMAPMVYPVVSFPDSSVNAASESGVREHQAQFATTCRILQQRQTIELIPITRVHYAWNEKTHIYFVYGTEHKVYTKDYPAKCCCCSIL

InterPro domains:
  IPR036410 Heat shock protein DnaJ, cysteine-rich domain superfamily [SSF57938] (89-141)
  IPR052789 Protein SSUH2 homolog [PTHR48465] (93-270)

Secondary structure (DSSP, 8-state):
-EEEEEEEEEEEEEEE----------S--------PPP---------BPPPTT------SSPPPPGGGS---PPPTTS-EEEEEEPTT--EEESS-GGGTTSSB-TT--B-TTTTT---S--TTTTTSSB-B-TTTTTSS-EEE--EEEEEEEEEEEEEEE--S----GGGGGG---EEEEEEEESSPPPP---SSHHHHHHHHHHHHHHHHHHTTTSEEEEEEEEEEE--EEEEEEEETTEEEEEEEETTTTEEE-SS-S---TT----

Organism: Labeo rohita (NCBI:txid84645)

pLDDT: mean 74.02, std 19.27, range [25.66, 94.25]

Solvent-accessible surface area (backbone atoms only — not comparable to full-atom values): 16449 Å² total; per-residue (Å²): 77,44,36,41,38,39,38,32,27,31,45,44,80,44,81,48,72,65,76,84,83,76,93,69,90,74,97,79,80,85,83,89,83,91,75,84,86,89,80,89,83,91,81,76,88,78,81,51,56,74,54,100,80,59,68,77,70,49,47,84,55,77,60,69,58,81,88,72,57,92,68,87,78,72,69,85,75,47,71,45,76,50,75,44,77,44,64,32,44,34,41,72,41,80,53,25,77,74,30,72,33,69,12,28,41,70,81,71,53,44,23,79,91,54,71,37,67,28,62,80,75,33,83,86,35,73,30,67,16,34,40,62,13,79,81,29,69,46,64,11,30,33,47,34,44,33,40,37,39,37,41,34,45,54,48,76,47,77,46,73,53,75,85,78,79,86,67,73,69,81,68,51,82,85,52,54,48,52,76,78,42,77,49,74,32,60,71,65,75,57,49,82,82,53,92,52,62,68,57,21,53,48,35,39,49,49,48,50,51,51,47,72,71,34,67,86,77,38,48,66,68,34,24,37,42,36,36,24,42,29,55,66,46,80,45,78,47,78,54,95,96,38,81,47,63,39,35,39,32,31,79,81,60,44,79,50,60,90,74,70,88,77,85,56,100,83,64,81,88,127

Foldseek 3Di:
DKKKKKKFKWKDKDWADWDDDDDDDDPDDDDDDDDDDDDDDDHDYDWDAQDPVRPPQLQPDDFDDRVPDDDPDDPPQDKDKDKDFTGNFKDKACADPQCRLQQAGVVQQQPPQCSLCLPDCPVQPRSRRTHGDPRRRSRRIIIITMMMMMIMDMDMDMDDDDPVPVDDCVVVPPFAFAWPDKDKDLQDDQDDPDPDVVSSVSSVCVSVVCCVVDVVRTRTRMMMMTMGDKDKDWDWDDDPNDIAIWIQIHPVRDIDGDCDPDPDPPDDDD

Radius of gyration: 31.73 Å; Cα contacts (8 Å, |Δi|>4): 469; chains: 1; bounding box: 76×38×95 Å

Nearest PDB structures (foldseek):
  6yxy-assembly1_AY  TM=3.731E-01  e=7.293E+00  Trypanosoma brucei brucei
  8odn-assembly1_A  TM=3.776E-01  e=6.106E+00  Pseudomonas aeruginosa PAO1

Mean predicted aligned error: 15.01 Å